Protein AF-A0A1Q3DZY6-F1 (afdb_monomer)

Foldseek 3Di:
DDDDDDDDDDDDDDDPDDDPDPPPDDDDDDDLPPPDQPCVSQQDQALVSQQDDPVVSVVQVVCLVVVHHFAEDEDEDAQLCPVSNVNNVLCVNPNPVSVVVDDDDDCVPQVDPCCCVPVVCVNCVVDDDDGDYDYDYRYQHDLVRLLVSVVVVCVVVVQAEDPQLSVLLSVVCRRRSSSSSNLSVQLSVPDNHRHNVSSCLSVLADDLVLLVVLLVCLQPHDLVVSLVSVVVCCVVSVHDVLNSLVSNVVVVVVDDADPVLSVQLVVLSVVLNVCVVVVHDRSVSSSSNSVSSHVSNVVRVD

Solvent-accessible surface area (backbone atoms only — not comparable to full-atom values): 18125 Å² total; per-residue (Å²): 142,78,90,82,88,79,86,83,87,79,82,84,84,80,80,83,78,81,80,82,73,83,75,86,75,84,75,74,99,76,73,80,63,84,82,50,59,58,58,65,70,67,45,45,68,47,68,85,58,46,78,74,58,66,71,57,51,56,52,51,48,56,24,56,78,65,75,55,73,60,48,76,44,77,46,63,61,74,48,40,46,66,73,44,51,55,52,12,50,41,35,72,75,55,39,93,62,22,74,84,77,55,86,89,81,51,74,87,79,58,65,49,71,59,45,54,65,48,56,50,40,69,69,45,71,84,64,93,68,97,61,65,74,48,80,43,81,38,61,68,45,56,68,71,59,54,48,54,55,50,50,54,51,32,66,73,70,65,55,52,67,40,75,62,17,53,52,47,47,55,63,74,24,72,34,18,50,46,55,37,38,51,53,52,51,51,35,59,74,75,38,86,61,34,36,47,66,51,51,31,61,73,69,60,43,76,50,71,69,56,41,52,52,48,53,50,30,39,66,72,50,56,70,71,60,31,52,50,53,52,53,48,53,29,64,78,69,68,45,53,69,68,53,50,50,55,47,46,52,61,50,53,72,75,49,96,61,59,68,73,28,44,53,53,43,54,55,51,48,52,52,45,52,51,41,48,76,74,69,46,60,63,72,60,46,51,53,52,50,46,49,46,40,46,52,28,52,54,57,63,74,105

Organism: Lentinula edodes (NCBI:txid5353)

Sequence (302 aa):
MSNDEVMDIDSIPSSSKGKGKASSNEFPPHELNENLPWVEKYRPVTLDDVVSHKDITSTIEKFIEKNRLPHLLFYGPPGTGKTSTILAVARRIYGEEYRKQILELNASDDRGIDVVREQIKQFAETLHQECPILYYLFSPLPSSEVEKRINLVIETEKVKVTDDGKKALMKLSKGDMRRALNVLQACHAAYDITSETEIYNCTGSPHPSDIETIVKSMLSDEFTTAHQLISTMKTERGLALQDLLVGVYEYIETIEIKPHARIYLLDHLATTEYRLSTGGSEKIQMSALLGAFKNAVELTSR

pLDDT: mean 80.58, std 18.23, range [25.47, 94.38]

Mean predicted aligned error: 11.47 Å

Structure (mmCIF, N/CA/C/O backbone):
data_AF-A0A1Q3DZY6-F1
#
_entry.id   AF-A0A1Q3DZY6-F1
#
loop_
_atom_site.group_PDB
_atom_site.id
_atom_site.type_symbol
_atom_site.label_atom_id
_atom_site.label_alt_id
_atom_site.label_comp_id
_atom_site.label_asym_id
_atom_site.label_entity_id
_atom_site.label_seq_id
_atom_site.pdbx_PDB_ins_code
_atom_site.Cartn_x
_atom_site.Cartn_y
_atom_site.Cartn_z
_atom_site.occupancy
_atom_site.B_iso_or_equiv
_atom_site.auth_seq_id
_atom_site.auth_comp_id
_atom_site.auth_asym_id
_atom_site.auth_atom_id
_atom_site.pdbx_PDB_model_num
ATOM 1 N N . MET A 1 1 ? 72.586 -22.521 38.598 1.00 40.75 1 MET A N 1
ATOM 2 C CA . MET A 1 1 ? 71.693 -22.733 37.441 1.00 40.75 1 MET A CA 1
ATOM 3 C C . MET A 1 1 ? 70.401 -22.062 37.830 1.00 40.75 1 MET A C 1
ATOM 5 O O . MET A 1 1 ? 69.639 -22.630 38.598 1.00 40.75 1 MET A O 1
ATOM 9 N N . SER A 1 2 ? 70.308 -20.785 37.483 1.00 31.77 2 SER A N 1
ATOM 10 C CA . SER A 1 2 ? 69.371 -19.831 38.066 1.00 31.77 2 SER A CA 1
ATOM 11 C C . SER A 1 2 ? 68.426 -19.348 36.975 1.00 31.77 2 SER A C 1
ATOM 13 O O . SER A 1 2 ? 68.869 -19.126 35.851 1.00 31.77 2 SER A O 1
ATOM 15 N N . ASN A 1 3 ? 67.155 -19.265 37.353 1.00 30.47 3 ASN A N 1
ATOM 16 C CA . ASN A 1 3 ? 65.996 -18.825 36.588 1.00 30.47 3 ASN A CA 1
ATOM 17 C C . ASN A 1 3 ? 66.212 -17.514 35.828 1.00 30.47 3 ASN A C 1
ATOM 19 O O . ASN A 1 3 ? 66.718 -16.567 36.419 1.00 30.47 3 ASN A O 1
ATOM 23 N N . ASP A 1 4 ? 65.674 -17.463 34.610 1.00 30.94 4 ASP A N 1
ATOM 24 C CA . ASP A 1 4 ? 65.032 -16.280 34.032 1.00 30.94 4 ASP A CA 1
ATOM 25 C C . ASP A 1 4 ? 63.866 -16.772 33.152 1.00 30.94 4 ASP A C 1
ATOM 27 O O . ASP A 1 4 ? 64.061 -17.286 32.051 1.00 30.94 4 ASP A O 1
ATOM 31 N N . GLU A 1 5 ? 62.644 -16.684 33.687 1.00 33.09 5 GLU A N 1
ATOM 32 C CA . GLU A 1 5 ? 61.395 -16.802 32.930 1.00 33.09 5 GLU A CA 1
ATOM 33 C C . GLU A 1 5 ? 61.085 -15.431 32.314 1.00 33.09 5 GLU A C 1
ATOM 35 O O . GLU A 1 5 ? 60.801 -14.469 33.030 1.00 33.09 5 GLU A O 1
ATOM 40 N N . VAL A 1 6 ? 61.127 -15.336 30.985 1.00 34.91 6 VAL A N 1
ATOM 41 C CA . VAL A 1 6 ? 60.573 -14.204 30.232 1.00 34.91 6 VAL A CA 1
ATOM 42 C C . VAL A 1 6 ? 59.192 -14.624 29.732 1.00 34.91 6 VAL A C 1
ATOM 44 O O . VAL A 1 6 ? 59.056 -15.619 29.025 1.00 34.91 6 VAL A O 1
ATOM 47 N N . MET A 1 7 ? 58.162 -13.887 30.152 1.00 32.69 7 MET A N 1
ATOM 48 C CA . MET A 1 7 ? 56.785 -14.035 29.682 1.00 32.69 7 MET A CA 1
ATOM 49 C C . MET A 1 7 ? 56.640 -13.424 28.282 1.00 32.69 7 MET A C 1
ATOM 51 O O . MET A 1 7 ? 56.647 -12.200 28.153 1.00 32.69 7 MET A O 1
ATOM 55 N N . ASP A 1 8 ? 56.447 -14.261 27.263 1.00 33.66 8 ASP A N 1
ATOM 56 C CA . ASP A 1 8 ? 55.969 -13.831 25.946 1.00 33.66 8 ASP A CA 1
ATOM 57 C C . ASP A 1 8 ? 54.435 -13.716 25.963 1.00 33.66 8 ASP A C 1
ATOM 59 O O . ASP A 1 8 ? 53.702 -14.696 26.116 1.00 33.66 8 ASP A O 1
ATOM 63 N N . ILE A 1 9 ? 53.950 -12.481 25.825 1.00 39.06 9 ILE A N 1
ATOM 64 C CA . ILE A 1 9 ? 52.564 -12.162 25.476 1.00 39.06 9 ILE A CA 1
ATOM 65 C C . ILE A 1 9 ? 52.494 -12.187 23.955 1.00 39.06 9 ILE A C 1
ATOM 67 O O . ILE A 1 9 ? 53.003 -11.267 23.323 1.00 39.06 9 ILE A O 1
ATOM 71 N N . ASP A 1 10 ? 51.826 -13.187 23.379 1.00 30.80 10 ASP A N 1
ATOM 72 C CA . ASP A 1 10 ? 51.514 -13.171 21.953 1.00 30.80 10 ASP A CA 1
ATOM 73 C C . ASP A 1 10 ? 50.086 -13.632 21.625 1.00 30.80 10 ASP A C 1
ATOM 75 O O . ASP A 1 10 ? 49.688 -14.782 21.797 1.00 30.80 10 ASP A O 1
ATOM 79 N N . SER A 1 11 ? 49.373 -12.685 21.010 1.00 29.72 11 SER A N 1
ATOM 80 C CA . SER A 1 11 ? 48.371 -12.826 19.945 1.00 29.72 11 SER A CA 1
ATOM 81 C C . SER A 1 11 ? 46.986 -13.441 20.239 1.00 29.72 11 SER A C 1
ATOM 83 O O . SER A 1 11 ? 46.763 -14.644 20.328 1.00 29.72 11 SER A O 1
ATOM 85 N N . ILE A 1 12 ? 46.000 -12.538 20.250 1.00 33.28 12 ILE A N 1
ATOM 86 C CA . ILE A 1 12 ? 44.552 -12.776 20.165 1.00 33.28 12 ILE A CA 1
ATOM 87 C C . ILE A 1 12 ? 44.217 -13.455 18.817 1.00 33.28 12 ILE A C 1
ATOM 89 O O . ILE A 1 12 ? 44.642 -12.946 17.774 1.00 33.28 12 ILE A O 1
ATOM 93 N N . PRO A 1 13 ? 43.414 -14.537 18.771 1.00 29.08 13 PRO A N 1
ATOM 94 C CA . PRO A 1 13 ? 43.021 -15.151 17.509 1.00 29.08 13 PRO A CA 1
ATOM 95 C C . PRO A 1 13 ? 41.990 -14.271 16.789 1.00 29.08 13 PRO A C 1
ATOM 97 O O . PRO A 1 13 ? 40.876 -14.046 17.267 1.00 29.08 13 PRO A O 1
ATOM 100 N N . SER A 1 14 ? 42.370 -13.760 15.616 1.00 28.08 14 SER A N 1
ATOM 101 C CA . SER A 1 14 ? 41.470 -13.030 14.724 1.00 28.08 14 SER A CA 1
ATOM 102 C C . SER A 1 14 ? 40.410 -13.973 14.144 1.00 28.08 14 SER A C 1
ATOM 104 O O . SER A 1 14 ? 40.709 -14.988 13.517 1.00 28.08 14 SER A O 1
ATOM 106 N N . SER A 1 15 ? 39.142 -13.638 14.378 1.00 27.81 15 SER A N 1
ATOM 107 C CA . SER A 1 15 ? 37.994 -14.329 13.798 1.00 27.81 15 SER A CA 1
ATOM 108 C C . SER A 1 15 ? 37.891 -14.001 12.307 1.00 27.81 15 SER A C 1
ATOM 110 O O . SER A 1 15 ? 37.588 -12.879 11.897 1.00 27.81 15 SER A O 1
ATOM 112 N N . SER A 1 16 ? 38.146 -15.002 11.472 1.00 28.25 16 SER A N 1
ATOM 113 C CA . SER A 1 16 ? 37.939 -14.959 10.029 1.00 28.25 16 SER A CA 1
ATOM 114 C C . SER A 1 16 ? 36.438 -14.921 9.712 1.00 28.25 16 SER A C 1
ATOM 116 O O . SER A 1 16 ? 35.776 -15.942 9.540 1.00 28.25 16 SER A O 1
ATOM 118 N N . LYS A 1 17 ? 35.875 -13.710 9.615 1.00 27.64 17 LYS A N 1
ATOM 119 C CA . LYS A 1 17 ? 34.564 -13.486 8.988 1.00 27.64 17 LYS A CA 1
ATOM 120 C C . LYS A 1 17 ? 34.633 -13.914 7.520 1.00 27.64 17 LYS A C 1
ATOM 122 O O . LYS A 1 17 ? 35.370 -13.329 6.725 1.00 27.64 17 LYS A O 1
ATOM 127 N N . GLY A 1 18 ? 33.858 -14.942 7.180 1.00 28.36 18 GLY A N 1
ATOM 128 C CA . GLY A 1 18 ? 33.724 -15.477 5.831 1.00 28.36 18 GLY A CA 1
ATOM 129 C C . GLY A 1 18 ? 33.288 -14.407 4.831 1.00 28.36 18 GLY A C 1
ATOM 130 O O . GLY A 1 18 ? 32.177 -13.887 4.897 1.00 28.36 18 GLY A O 1
ATOM 131 N N . LYS A 1 19 ? 34.170 -14.097 3.879 1.00 25.47 19 LYS A N 1
ATOM 132 C CA . LYS A 1 19 ? 33.821 -13.401 2.640 1.00 25.47 19 LYS A CA 1
ATOM 133 C C . LYS A 1 19 ? 33.170 -14.418 1.703 1.00 25.47 19 LYS A C 1
ATOM 135 O O . LYS A 1 19 ? 33.864 -15.139 0.991 1.00 25.47 19 LYS A O 1
ATOM 140 N N . GLY A 1 20 ? 31.842 -14.479 1.716 1.00 27.30 20 GLY A N 1
ATOM 141 C CA . GLY A 1 20 ? 31.069 -15.122 0.657 1.00 27.30 20 GLY A CA 1
ATOM 142 C C . GLY A 1 20 ? 31.240 -14.324 -0.631 1.00 27.30 20 GLY A C 1
ATOM 143 O O . GLY A 1 20 ? 30.588 -13.304 -0.831 1.00 27.30 20 GLY A O 1
ATOM 144 N N . LYS A 1 21 ? 32.174 -14.754 -1.477 1.00 25.48 21 LYS A N 1
ATOM 145 C CA . LYS A 1 21 ? 32.314 -14.284 -2.855 1.00 25.48 21 LYS A CA 1
ATOM 146 C C . LYS A 1 21 ? 31.056 -14.753 -3.593 1.00 25.48 21 LYS A C 1
ATOM 148 O O . LYS A 1 21 ? 30.832 -15.959 -3.672 1.00 25.48 21 LYS A O 1
ATOM 153 N N . ALA A 1 22 ? 30.221 -13.833 -4.071 1.00 30.36 22 ALA A N 1
ATOM 154 C CA . ALA A 1 22 ? 29.095 -14.181 -4.930 1.00 30.36 22 ALA A CA 1
ATOM 155 C C . ALA A 1 22 ? 29.659 -14.834 -6.199 1.00 30.36 22 ALA A C 1
ATOM 157 O O . ALA A 1 22 ? 30.275 -14.170 -7.031 1.00 30.36 22 ALA A O 1
ATOM 158 N N . SER A 1 23 ? 29.538 -16.159 -6.284 1.00 27.11 23 SER A N 1
ATOM 159 C CA . SER A 1 23 ? 29.824 -16.904 -7.502 1.00 27.11 23 SER A CA 1
ATOM 160 C C . SER A 1 23 ? 28.831 -16.446 -8.560 1.00 27.11 23 SER A C 1
ATOM 162 O O . SER A 1 23 ? 27.621 -16.460 -8.328 1.00 27.11 23 SER A O 1
ATOM 164 N N . SER A 1 24 ? 29.353 -16.012 -9.701 1.00 32.28 24 SER A N 1
ATOM 165 C CA . SER A 1 24 ? 28.606 -15.763 -10.924 1.00 32.28 24 SER A CA 1
ATOM 166 C C . SER A 1 24 ? 27.969 -17.072 -11.386 1.00 32.28 24 SER A C 1
ATOM 168 O O . SER A 1 24 ? 28.578 -17.831 -12.135 1.00 32.28 24 SER A O 1
ATOM 170 N N . ASN A 1 25 ? 26.761 -17.364 -10.911 1.00 28.61 25 ASN A N 1
ATOM 171 C CA . ASN A 1 25 ? 25.952 -18.408 -11.516 1.00 28.61 25 ASN A CA 1
ATOM 172 C C . ASN A 1 25 ? 25.289 -17.815 -12.760 1.00 28.61 25 ASN A C 1
ATOM 174 O O . ASN A 1 25 ? 24.345 -17.030 -12.680 1.00 28.61 25 ASN A O 1
ATOM 178 N N . GLU A 1 26 ? 25.855 -18.170 -13.909 1.00 32.22 26 GLU A N 1
ATOM 179 C CA . GLU A 1 26 ? 25.210 -18.104 -15.212 1.00 32.22 26 GLU A CA 1
ATOM 180 C C . GLU A 1 26 ? 23.897 -18.895 -15.133 1.00 32.22 26 GLU A C 1
ATOM 182 O O . GLU A 1 26 ? 23.904 -20.109 -14.936 1.00 32.22 26 GLU A O 1
ATOM 187 N N . PHE A 1 27 ? 22.761 -18.206 -15.235 1.00 32.25 27 PHE A N 1
ATOM 188 C CA . PHE A 1 27 ? 21.465 -18.862 -15.389 1.00 32.25 27 PHE A CA 1
ATOM 189 C C . PHE A 1 27 ? 21.172 -19.010 -16.890 1.00 32.25 27 PHE A C 1
ATOM 191 O O . PHE A 1 27 ? 21.187 -17.997 -17.598 1.00 32.25 27 PHE A O 1
ATOM 198 N N . PRO A 1 28 ? 20.919 -20.230 -17.400 1.00 32.06 28 PRO A N 1
ATOM 199 C CA . PRO A 1 28 ? 20.535 -20.436 -18.793 1.00 32.06 28 PRO A CA 1
ATOM 200 C C . PRO A 1 28 ? 19.153 -19.813 -19.094 1.00 32.06 28 PRO A C 1
ATOM 202 O O . PRO A 1 28 ? 18.324 -19.706 -18.188 1.00 32.06 28 PRO A O 1
ATOM 205 N N . PRO A 1 29 ? 18.851 -19.416 -20.349 1.00 40.16 29 PRO A N 1
ATOM 206 C CA . PRO A 1 29 ? 17.742 -18.496 -20.640 1.00 40.16 29 PRO A CA 1
ATOM 207 C C . PRO A 1 29 ? 16.321 -19.087 -20.602 1.00 40.16 29 PRO A C 1
ATOM 209 O O . PRO A 1 29 ? 15.394 -18.399 -21.014 1.00 40.16 29 PRO A O 1
ATOM 212 N N . HIS A 1 30 ? 16.100 -20.332 -20.160 1.00 39.94 30 HIS A N 1
ATOM 213 C CA . HIS A 1 30 ? 14.802 -20.992 -20.382 1.00 39.94 30 HIS A CA 1
ATOM 214 C C . HIS A 1 30 ? 14.272 -21.925 -19.284 1.00 39.94 30 HIS A C 1
ATOM 216 O O . HIS A 1 30 ? 13.304 -22.644 -19.525 1.00 39.94 30 HIS A O 1
ATOM 222 N N . GLU A 1 31 ? 14.793 -21.868 -18.060 1.00 39.41 31 GLU A N 1
ATOM 223 C CA . GLU A 1 31 ? 14.034 -22.400 -16.923 1.00 39.41 31 GLU A CA 1
ATOM 224 C C . GLU A 1 31 ? 13.040 -21.329 -16.463 1.00 39.41 31 GLU A C 1
ATOM 226 O O . GLU A 1 31 ? 13.419 -20.287 -15.923 1.00 39.41 31 GLU A O 1
ATOM 231 N N . LEU A 1 32 ? 11.748 -21.563 -16.713 1.00 49.03 32 LEU A N 1
ATOM 232 C CA . LEU A 1 32 ? 10.677 -20.861 -16.013 1.00 49.03 32 LEU A CA 1
ATOM 233 C C . LEU A 1 32 ? 10.913 -21.099 -14.522 1.00 49.03 32 LEU A C 1
ATOM 235 O O . LEU A 1 32 ? 10.607 -22.165 -14.004 1.00 49.03 32 LEU A O 1
ATOM 239 N N . ASN A 1 33 ? 11.525 -20.126 -13.851 1.00 54.12 33 ASN A N 1
ATOM 240 C CA . ASN A 1 33 ? 11.748 -20.169 -12.417 1.00 54.12 33 ASN A CA 1
ATOM 241 C C . ASN A 1 33 ? 10.382 -20.183 -11.715 1.00 54.12 33 ASN A C 1
ATOM 243 O O . ASN A 1 33 ? 9.825 -19.131 -11.394 1.00 54.12 33 ASN A O 1
ATOM 247 N N . GLU A 1 34 ? 9.842 -21.374 -11.467 1.00 57.81 34 GLU A N 1
ATOM 248 C CA . GLU A 1 34 ? 8.585 -21.569 -10.737 1.00 57.81 34 GLU A CA 1
ATOM 249 C C . GLU A 1 34 ? 8.649 -20.971 -9.322 1.00 57.81 34 GLU A C 1
ATOM 251 O O . GLU A 1 34 ? 7.622 -20.592 -8.767 1.00 57.81 34 GLU A O 1
ATOM 256 N N . ASN A 1 35 ? 9.860 -20.769 -8.791 1.00 74.81 35 ASN A N 1
ATOM 257 C CA . ASN A 1 35 ? 10.112 -20.231 -7.455 1.00 74.81 35 ASN A CA 1
ATOM 258 C C . ASN A 1 35 ? 10.320 -18.706 -7.388 1.00 74.81 35 ASN A C 1
ATOM 260 O O . ASN A 1 35 ? 10.605 -18.186 -6.308 1.00 74.81 35 ASN A O 1
ATOM 264 N N . LEU A 1 36 ? 10.216 -17.963 -8.497 1.00 86.12 36 LEU A N 1
ATOM 265 C CA . LEU A 1 36 ? 10.307 -16.500 -8.420 1.00 86.12 36 LEU A CA 1
ATOM 266 C C . LEU A 1 36 ? 9.047 -15.904 -7.769 1.00 86.12 36 LEU A C 1
ATOM 268 O O . LEU A 1 36 ? 7.932 -16.303 -8.117 1.00 86.12 36 LEU A O 1
ATOM 272 N N . PRO A 1 37 ? 9.191 -14.886 -6.894 1.00 91.12 37 PRO A N 1
ATOM 273 C CA . PRO A 1 37 ? 8.059 -14.090 -6.438 1.00 91.12 37 PRO A CA 1
ATOM 274 C C . PRO A 1 37 ? 7.254 -13.565 -7.626 1.00 91.12 37 PRO A C 1
ATOM 276 O O . PRO A 1 37 ? 7.827 -13.145 -8.637 1.00 91.12 37 PRO A O 1
ATOM 279 N N . TRP A 1 38 ? 5.928 -13.539 -7.506 1.00 91.44 38 TRP A N 1
ATOM 280 C CA . TRP A 1 38 ? 5.038 -13.158 -8.607 1.00 91.44 38 TRP A CA 1
ATOM 281 C C . TRP A 1 38 ? 5.297 -11.738 -9.111 1.00 91.44 38 TRP A C 1
ATOM 283 O O . TRP A 1 38 ? 5.137 -11.464 -10.297 1.00 91.44 38 TRP A O 1
ATOM 293 N N . VAL A 1 39 ? 5.785 -10.855 -8.238 1.00 90.50 39 VAL A N 1
ATOM 294 C CA . VAL A 1 39 ? 6.243 -9.507 -8.601 1.00 90.50 39 VAL A CA 1
ATOM 295 C C . VAL A 1 39 ? 7.331 -9.528 -9.679 1.00 90.50 39 VAL A C 1
ATOM 297 O O . VAL A 1 39 ? 7.306 -8.684 -10.572 1.00 90.50 39 VAL A O 1
ATOM 300 N N . GLU A 1 40 ? 8.268 -10.478 -9.617 1.00 88.00 40 GLU A N 1
ATOM 301 C CA . GLU A 1 40 ? 9.330 -10.628 -10.617 1.00 88.00 40 GLU A CA 1
ATOM 302 C C . GLU A 1 40 ? 8.889 -11.498 -11.790 1.00 88.00 40 GLU A C 1
ATOM 304 O O . GLU A 1 40 ? 9.135 -11.139 -12.941 1.00 88.00 40 GLU A O 1
ATOM 309 N N . LYS A 1 41 ? 8.185 -12.603 -11.512 1.00 89.50 41 LYS A N 1
ATOM 310 C CA . LYS A 1 41 ? 7.677 -13.534 -12.533 1.00 89.50 41 LYS A CA 1
ATOM 311 C C . LYS A 1 41 ? 6.776 -12.826 -13.548 1.00 89.50 41 LYS A C 1
ATOM 313 O O . LYS A 1 41 ? 6.896 -13.054 -14.746 1.00 89.50 41 LYS A O 1
ATOM 318 N N . TYR A 1 42 ? 5.916 -11.927 -13.070 1.00 89.62 42 TYR A N 1
ATOM 319 C CA . TYR A 1 42 ? 4.996 -11.138 -13.887 1.00 89.62 42 TYR A CA 1
ATOM 320 C C . TYR A 1 42 ? 5.472 -9.695 -14.097 1.00 89.62 42 TYR A C 1
ATOM 322 O O . TYR A 1 42 ? 4.661 -8.823 -14.427 1.00 89.62 42 TYR A O 1
ATOM 330 N N . ARG A 1 43 ? 6.767 -9.402 -13.932 1.00 90.25 43 ARG A N 1
ATOM 331 C CA . ARG A 1 43 ? 7.314 -8.084 -14.275 1.00 90.25 43 ARG A CA 1
ATOM 332 C C . ARG A 1 43 ? 7.235 -7.878 -15.800 1.00 90.25 43 ARG A C 1
ATOM 334 O O . ARG A 1 43 ? 7.683 -8.758 -16.533 1.00 90.25 43 ARG A O 1
ATOM 341 N N . PRO A 1 44 ? 6.705 -6.741 -16.297 1.00 88.19 44 PRO A N 1
ATOM 342 C CA . PRO A 1 44 ? 6.680 -6.434 -17.730 1.00 88.19 44 PRO A CA 1
ATOM 343 C C . PRO A 1 44 ? 8.054 -6.604 -18.387 1.00 88.19 44 PRO A C 1
ATOM 345 O O . PRO A 1 44 ? 9.065 -6.144 -17.839 1.00 88.19 44 PRO A O 1
ATOM 348 N N . VAL A 1 45 ? 8.095 -7.288 -19.536 1.00 85.62 45 VAL A N 1
ATOM 349 C CA . VAL A 1 45 ? 9.353 -7.563 -20.240 1.00 85.62 45 VAL A CA 1
ATOM 350 C C . VAL A 1 45 ? 9.615 -6.530 -21.319 1.00 85.62 45 VAL A C 1
ATOM 352 O O . VAL A 1 45 ? 10.736 -6.022 -21.410 1.00 85.62 45 VAL A O 1
ATOM 355 N N . THR A 1 46 ? 8.575 -6.205 -22.080 1.00 86.44 46 THR A N 1
ATOM 356 C CA . THR A 1 46 ? 8.596 -5.224 -23.163 1.00 86.44 46 THR A CA 1
ATOM 357 C C . THR A 1 46 ? 7.909 -3.920 -22.753 1.00 86.44 46 THR A C 1
ATOM 359 O O . THR A 1 46 ? 7.226 -3.856 -21.730 1.00 86.44 46 THR A O 1
ATOM 362 N N . LEU A 1 47 ? 8.109 -2.858 -23.541 1.00 82.38 47 LEU A N 1
ATOM 363 C CA . LEU A 1 47 ? 7.420 -1.579 -23.333 1.00 82.38 47 LEU A CA 1
ATOM 364 C C . LEU A 1 47 ? 5.911 -1.691 -23.581 1.00 82.38 47 LEU A C 1
ATOM 366 O O . LEU A 1 47 ? 5.144 -1.019 -22.895 1.00 82.38 47 LEU A O 1
ATOM 370 N N . ASP A 1 48 ? 5.497 -2.591 -24.473 1.00 83.00 48 ASP A N 1
ATOM 371 C CA . ASP A 1 48 ? 4.089 -2.882 -24.757 1.00 83.00 48 ASP A CA 1
ATOM 372 C C . ASP A 1 48 ? 3.385 -3.568 -23.574 1.00 83.00 48 ASP A C 1
ATOM 374 O O . ASP A 1 48 ? 2.191 -3.363 -23.350 1.00 83.00 48 ASP A O 1
ATOM 378 N N . ASP A 1 49 ? 4.133 -4.337 -22.774 1.00 81.56 49 ASP A N 1
ATOM 379 C CA . ASP A 1 49 ? 3.625 -5.002 -21.567 1.00 81.56 49 ASP A CA 1
ATOM 380 C C . ASP A 1 49 ? 3.457 -4.046 -20.377 1.00 81.56 49 ASP A C 1
ATOM 382 O O . ASP A 1 49 ? 2.863 -4.418 -19.357 1.00 81.56 49 ASP A O 1
ATOM 386 N N . VAL A 1 50 ? 4.030 -2.837 -20.445 1.00 81.50 50 VAL A N 1
ATOM 387 C CA . VAL A 1 50 ? 3.907 -1.851 -19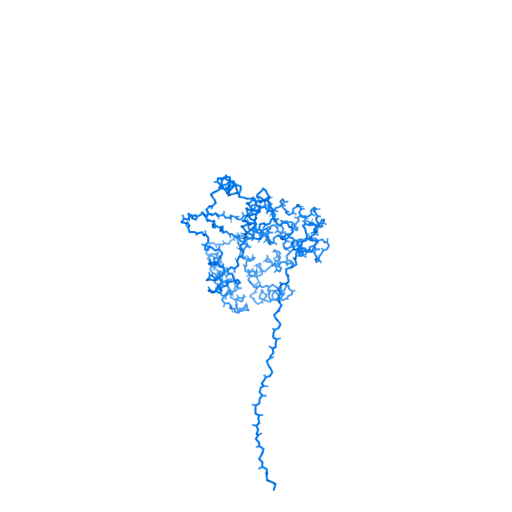.369 1.00 81.50 50 VAL A CA 1
ATOM 388 C C . VAL A 1 50 ? 2.494 -1.294 -19.398 1.00 81.50 50 VAL A C 1
ATOM 390 O O . VAL A 1 50 ? 2.114 -0.461 -20.218 1.00 81.50 50 VAL A O 1
ATOM 393 N N . VAL A 1 51 ? 1.702 -1.786 -18.456 1.00 69.19 51 VAL A N 1
ATOM 394 C CA . VAL A 1 51 ? 0.326 -1.363 -18.281 1.00 69.19 51 VAL A CA 1
ATOM 395 C C . VAL A 1 51 ? 0.311 0.067 -17.727 1.00 69.19 51 VAL A C 1
ATOM 397 O O . VAL A 1 51 ? 0.854 0.322 -16.655 1.00 69.19 51 VAL A O 1
ATOM 400 N N . SER A 1 52 ? -0.361 0.975 -18.443 1.00 67.31 52 SER A N 1
ATOM 401 C CA . SER A 1 52 ? -0.444 2.426 -18.188 1.00 67.31 52 SER A CA 1
ATOM 402 C C . SER A 1 52 ? 0.755 3.254 -18.679 1.00 67.31 52 SER A C 1
ATOM 404 O O . SER A 1 52 ? 1.850 2.756 -18.906 1.00 67.31 52 SER A O 1
ATOM 406 N N . HIS A 1 53 ? 0.517 4.559 -18.848 1.00 76.50 53 HIS A N 1
ATOM 407 C CA . HIS A 1 53 ? 1.483 5.564 -19.315 1.00 76.50 53 HIS A CA 1
ATOM 408 C C . HIS A 1 53 ? 1.934 5.449 -20.783 1.00 76.50 53 HIS A C 1
ATOM 410 O O . HIS A 1 53 ? 3.102 5.682 -21.096 1.00 76.50 53 HIS A O 1
ATOM 416 N N . LYS A 1 54 ? 0.990 5.194 -21.701 1.00 81.81 54 LYS A N 1
ATOM 417 C CA . LYS A 1 54 ? 1.252 5.147 -23.157 1.00 81.81 54 LYS A CA 1
ATOM 418 C C . LYS A 1 54 ? 1.932 6.409 -23.704 1.00 81.81 54 LYS A C 1
ATOM 420 O O . LYS A 1 54 ? 2.731 6.340 -24.635 1.00 81.81 54 LYS A O 1
ATOM 425 N N . ASP A 1 55 ? 1.656 7.567 -23.111 1.00 84.62 55 ASP A N 1
ATOM 426 C CA . ASP A 1 55 ? 2.302 8.826 -23.496 1.00 84.62 55 ASP A CA 1
ATOM 427 C C . ASP A 1 55 ? 3.800 8.825 -23.151 1.00 84.62 55 ASP A C 1
ATOM 429 O O . ASP A 1 55 ? 4.627 9.306 -23.928 1.00 84.62 55 ASP A O 1
ATOM 433 N N . ILE A 1 56 ? 4.164 8.236 -22.007 1.00 85.81 56 ILE A N 1
ATOM 434 C CA . ILE A 1 56 ? 5.552 8.108 -21.551 1.00 85.81 56 ILE A CA 1
ATOM 435 C C . ILE A 1 56 ? 6.286 7.097 -22.432 1.00 85.81 56 ILE A C 1
ATOM 437 O O . ILE A 1 56 ? 7.354 7.414 -22.955 1.00 85.81 56 ILE A O 1
ATOM 441 N N . THR A 1 57 ? 5.705 5.910 -22.643 1.00 86.44 57 THR A N 1
ATOM 442 C CA . THR A 1 57 ? 6.335 4.859 -23.457 1.00 86.44 57 THR A CA 1
ATOM 443 C C . THR A 1 57 ? 6.517 5.307 -24.905 1.00 86.44 57 THR A C 1
ATOM 445 O O . THR A 1 57 ? 7.633 5.241 -25.408 1.00 86.44 57 THR A O 1
ATOM 448 N N . SER A 1 58 ? 5.495 5.902 -25.531 1.00 87.88 58 SER A N 1
ATOM 449 C CA . SER A 1 58 ? 5.589 6.399 -26.914 1.00 87.88 58 SER A CA 1
ATOM 450 C C . SER A 1 58 ? 6.593 7.544 -27.088 1.00 87.88 58 SER A C 1
ATOM 452 O O . SER A 1 58 ? 7.223 7.681 -28.139 1.00 87.88 58 SER A O 1
ATOM 454 N N . THR A 1 59 ? 6.769 8.391 -26.070 1.00 88.19 59 THR A N 1
ATOM 455 C CA . THR A 1 59 ? 7.776 9.458 -26.106 1.00 88.19 59 THR A CA 1
ATOM 456 C C . THR A 1 59 ? 9.184 8.880 -25.986 1.00 88.19 59 THR A C 1
ATOM 458 O O . THR A 1 59 ? 10.074 9.266 -26.745 1.00 88.19 59 THR A O 1
ATOM 461 N N . ILE A 1 60 ? 9.385 7.922 -25.077 1.00 88.19 60 ILE A N 1
ATOM 462 C CA . ILE A 1 60 ? 10.660 7.215 -24.919 1.00 88.19 60 ILE A CA 1
ATOM 463 C C . ILE A 1 60 ? 11.007 6.428 -26.189 1.00 88.19 60 ILE A C 1
ATOM 465 O O . ILE A 1 60 ? 12.143 6.507 -26.649 1.00 88.19 60 ILE A O 1
ATOM 469 N N . GLU A 1 61 ? 10.044 5.748 -26.810 1.00 87.75 61 GLU A N 1
ATOM 470 C CA . GLU A 1 61 ? 10.234 5.031 -28.078 1.00 87.75 61 GLU A CA 1
ATOM 471 C C . GLU A 1 61 ? 10.756 5.951 -29.180 1.00 87.75 61 GLU A C 1
ATOM 473 O O . GLU A 1 61 ? 11.770 5.645 -29.805 1.00 87.75 61 GLU A O 1
ATOM 478 N N . LYS A 1 62 ? 10.165 7.139 -29.341 1.00 89.38 62 LYS A N 1
ATOM 479 C CA . LYS A 1 62 ? 10.653 8.144 -30.300 1.00 89.38 62 LYS A CA 1
ATOM 480 C C . LYS A 1 62 ? 12.088 8.594 -30.014 1.00 89.38 62 LYS A C 1
ATOM 482 O O . LYS A 1 62 ? 12.810 8.949 -30.947 1.00 89.38 62 LYS A O 1
ATOM 487 N N . PHE A 1 63 ? 12.510 8.637 -28.749 1.00 88.62 63 PHE A N 1
ATOM 488 C CA . PHE A 1 63 ? 13.894 8.967 -28.387 1.00 88.62 63 PHE A CA 1
ATOM 489 C C . PHE A 1 63 ? 14.863 7.819 -28.681 1.00 88.62 63 PHE A C 1
ATOM 491 O O . PHE A 1 63 ? 15.977 8.077 -29.145 1.00 88.62 63 PHE A O 1
ATOM 498 N N . ILE A 1 64 ? 14.426 6.574 -28.470 1.00 87.69 64 ILE A N 1
ATOM 499 C CA . ILE A 1 64 ? 15.185 5.367 -2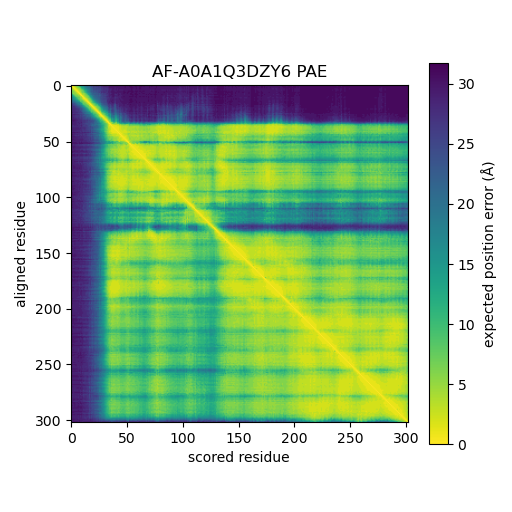8.817 1.00 87.69 64 ILE A CA 1
ATOM 500 C C . ILE A 1 64 ? 15.370 5.283 -30.337 1.00 87.69 64 ILE A C 1
ATOM 502 O O . ILE A 1 64 ? 16.495 5.140 -30.799 1.00 87.69 64 ILE A O 1
ATOM 506 N N . GLU A 1 65 ? 14.307 5.471 -31.126 1.00 88.94 65 GLU A N 1
ATOM 507 C CA . GLU A 1 65 ? 14.370 5.467 -32.599 1.00 88.94 65 GLU A CA 1
ATOM 508 C C . GLU A 1 65 ? 15.323 6.532 -33.154 1.00 88.94 65 GLU A C 1
ATOM 510 O O . GLU A 1 65 ? 16.000 6.324 -34.160 1.00 88.94 65 GLU A O 1
ATOM 515 N N . LYS A 1 66 ? 15.406 7.683 -32.480 1.00 88.81 66 LYS A N 1
ATOM 516 C CA . LYS A 1 66 ? 16.314 8.778 -32.840 1.00 88.81 66 LYS A CA 1
ATOM 517 C C . LYS A 1 66 ? 17.736 8.596 -32.300 1.00 88.81 66 LYS A C 1
ATOM 519 O O . LYS A 1 66 ? 18.551 9.492 -32.518 1.00 88.81 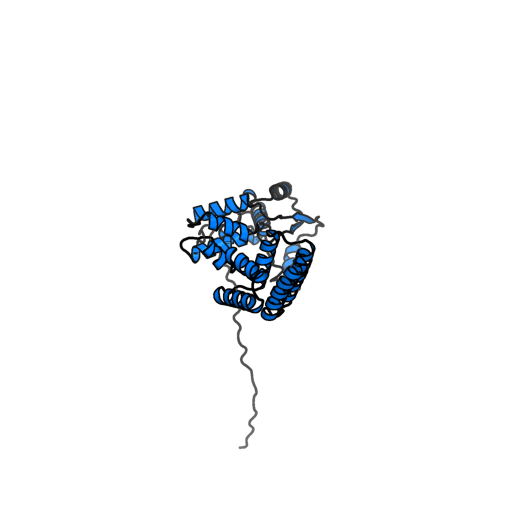66 LYS A O 1
ATOM 524 N N . ASN A 1 67 ? 18.033 7.499 -31.594 1.00 83.50 67 ASN A N 1
ATOM 525 C CA . ASN A 1 67 ? 19.304 7.250 -30.901 1.00 83.50 67 ASN A CA 1
ATOM 526 C C . ASN A 1 67 ? 19.757 8.436 -30.030 1.00 83.50 67 ASN A C 1
ATOM 528 O O . ASN A 1 67 ? 20.935 8.788 -29.976 1.00 83.50 67 ASN A O 1
ATOM 532 N N . ARG A 1 68 ? 18.803 9.101 -29.370 1.00 84.38 68 ARG A N 1
ATOM 533 C CA . ARG A 1 68 ? 19.043 10.276 -28.522 1.00 84.38 68 ARG A CA 1
ATOM 534 C C . ARG A 1 68 ? 18.221 10.157 -27.251 1.00 84.38 68 ARG A C 1
ATOM 536 O O . ARG A 1 68 ? 17.237 10.874 -27.084 1.00 84.38 68 ARG A O 1
ATOM 543 N N . LEU A 1 69 ? 18.613 9.230 -26.379 1.00 83.12 69 LEU A N 1
ATOM 544 C CA . LEU A 1 69 ? 17.995 9.090 -25.066 1.00 83.12 69 LEU A CA 1
ATOM 545 C C . LEU A 1 69 ? 18.649 10.083 -24.085 1.00 83.12 69 LEU A C 1
ATOM 547 O O . LEU A 1 69 ? 19.839 9.948 -23.801 1.00 83.12 69 LEU A O 1
ATOM 551 N N . PRO A 1 70 ? 17.914 11.093 -23.588 1.00 85.88 70 PRO A N 1
ATOM 552 C CA . PRO A 1 70 ? 18.420 11.988 -22.552 1.00 85.88 70 PRO A CA 1
ATOM 553 C C . PRO A 1 70 ? 18.457 11.289 -21.185 1.00 85.88 70 PRO A C 1
ATOM 555 O O . PRO A 1 70 ? 17.971 10.167 -21.029 1.00 85.88 70 PRO A O 1
ATOM 558 N N . HIS A 1 71 ? 18.973 11.974 -20.163 1.00 86.44 71 HIS A N 1
ATOM 559 C CA . HIS A 1 71 ? 18.836 11.497 -18.789 1.00 86.44 71 HIS A CA 1
ATOM 560 C C . HIS A 1 71 ? 17.362 11.510 -18.373 1.00 86.44 71 HIS A C 1
ATOM 562 O O . HIS A 1 71 ? 16.642 12.483 -18.603 1.00 86.44 71 HIS A O 1
ATOM 568 N N . LEU A 1 72 ? 16.907 10.418 -17.763 1.00 88.62 72 LEU A N 1
ATOM 569 C CA . LEU A 1 72 ? 15.510 10.224 -17.392 1.00 88.62 72 LEU A CA 1
ATOM 570 C C . LEU A 1 72 ? 15.360 10.271 -15.875 1.00 88.62 72 LEU A C 1
ATOM 572 O O . LEU A 1 72 ? 16.089 9.585 -15.160 1.00 88.62 72 LEU A O 1
ATOM 576 N N . LEU A 1 73 ? 14.374 11.025 -15.392 1.00 89.31 73 LEU A N 1
ATOM 577 C CA . LEU A 1 73 ? 13.935 10.977 -14.003 1.00 89.31 73 LEU A CA 1
ATOM 578 C C . LEU A 1 73 ? 12.487 10.495 -13.933 1.00 89.31 73 LEU A C 1
ATOM 580 O O . LEU A 1 73 ? 11.555 11.196 -14.334 1.00 89.31 73 LEU A O 1
ATOM 584 N N . PHE A 1 74 ? 12.300 9.293 -13.391 1.00 90.88 74 PHE A N 1
ATOM 585 C CA . PHE A 1 74 ? 10.982 8.716 -13.146 1.00 90.88 74 PHE A CA 1
ATOM 586 C C . PHE A 1 74 ? 10.583 8.941 -11.691 1.00 90.88 74 PHE A C 1
ATOM 588 O O . PHE A 1 74 ? 11.269 8.483 -10.778 1.00 90.88 74 PHE A O 1
ATOM 595 N N . TYR A 1 75 ? 9.450 9.602 -11.463 1.00 90.69 75 TYR A N 1
ATOM 596 C CA . TYR A 1 75 ? 8.944 9.880 -10.119 1.00 90.69 75 TYR A CA 1
ATOM 597 C C . TYR A 1 75 ? 7.464 9.517 -10.000 1.00 90.69 75 TYR A C 1
ATOM 599 O O . TYR A 1 75 ? 6.734 9.510 -10.985 1.00 90.69 75 TYR A O 1
ATOM 607 N N . GLY A 1 76 ? 7.023 9.148 -8.796 1.00 89.38 76 GLY A N 1
ATOM 608 C CA . GLY A 1 76 ? 5.641 8.745 -8.524 1.00 89.38 76 GLY A CA 1
ATOM 609 C C . GLY A 1 76 ? 5.527 7.658 -7.448 1.00 89.38 76 GLY A C 1
ATOM 610 O O . GLY A 1 76 ? 6.559 7.147 -6.998 1.00 89.38 76 GLY A O 1
ATOM 611 N N . PRO A 1 77 ? 4.303 7.255 -7.063 1.00 88.88 77 PRO A N 1
ATOM 612 C CA . PRO A 1 77 ? 4.038 6.296 -5.982 1.00 88.88 77 PRO A CA 1
ATOM 613 C C . PRO A 1 77 ? 4.682 4.916 -6.201 1.00 88.88 77 PRO A C 1
ATOM 615 O O . PRO A 1 77 ? 4.997 4.561 -7.338 1.00 88.88 77 PRO A O 1
ATOM 618 N N . PRO A 1 78 ? 4.935 4.112 -5.154 1.00 89.31 78 PRO A N 1
ATOM 619 C CA . PRO A 1 78 ? 5.484 2.764 -5.313 1.00 89.31 78 PRO A CA 1
ATOM 620 C C . PRO A 1 78 ? 4.562 1.867 -6.159 1.00 89.31 78 PRO A C 1
ATOM 622 O O . PRO A 1 78 ? 3.368 2.112 -6.279 1.00 89.31 78 PRO A O 1
ATOM 625 N N . GLY A 1 79 ? 5.142 0.856 -6.814 1.00 86.25 79 GLY A N 1
ATOM 626 C CA . GLY A 1 79 ? 4.362 -0.139 -7.560 1.00 86.25 79 GLY A CA 1
ATOM 627 C C . GLY A 1 79 ? 3.742 0.313 -8.886 1.00 86.25 79 GLY A C 1
ATOM 628 O O . GLY A 1 79 ? 3.054 -0.483 -9.513 1.00 86.25 79 GLY A O 1
ATOM 629 N N . THR A 1 80 ? 4.015 1.537 -9.352 1.00 88.44 80 THR A N 1
ATOM 630 C CA . THR A 1 80 ? 3.464 2.089 -10.609 1.00 88.44 80 THR A CA 1
ATOM 631 C C . THR A 1 80 ? 4.247 1.735 -11.878 1.00 88.44 80 THR A C 1
ATOM 633 O O . THR A 1 80 ? 3.913 2.203 -12.957 1.00 88.44 80 THR A O 1
ATOM 636 N N . GLY A 1 81 ? 5.307 0.927 -11.778 1.00 88.19 81 GLY A N 1
ATOM 637 C CA . GLY A 1 81 ? 6.042 0.433 -12.950 1.00 88.19 81 GLY A CA 1
ATOM 638 C C . GLY A 1 81 ? 7.328 1.178 -13.321 1.00 88.19 81 GLY A C 1
ATOM 639 O O . GLY A 1 81 ? 7.997 0.735 -14.240 1.00 88.19 81 GLY A O 1
ATOM 640 N N . LYS A 1 82 ? 7.758 2.212 -12.580 1.00 91.00 82 LYS A N 1
ATOM 641 C CA . LYS A 1 82 ? 9.006 2.974 -12.850 1.00 91.00 82 LYS A CA 1
ATOM 642 C C . LYS A 1 82 ? 10.229 2.100 -13.178 1.00 91.00 82 LYS A C 1
ATOM 644 O O . LYS A 1 82 ? 10.822 2.223 -14.248 1.00 91.00 82 LYS A O 1
ATOM 649 N N . THR A 1 83 ? 10.599 1.201 -12.261 1.00 90.31 83 THR A N 1
ATOM 650 C CA . THR A 1 83 ? 11.747 0.294 -12.437 1.00 90.31 83 THR A CA 1
ATOM 651 C C . THR A 1 83 ? 11.499 -0.708 -13.565 1.00 90.31 83 THR A C 1
ATOM 653 O O . THR A 1 83 ? 12.411 -1.045 -14.311 1.00 90.31 83 THR A O 1
ATOM 656 N N . SER A 1 84 ? 10.258 -1.166 -13.735 1.00 90.50 84 SER A N 1
ATOM 657 C CA . SER A 1 84 ? 9.898 -2.077 -14.824 1.00 90.50 84 SER A CA 1
ATOM 658 C C . SER A 1 84 ? 10.049 -1.407 -16.192 1.00 90.50 84 SER A C 1
ATOM 660 O O . SER A 1 84 ? 10.590 -2.022 -17.105 1.00 90.50 84 SER A O 1
ATOM 662 N N . THR A 1 85 ? 9.661 -0.134 -16.323 1.00 90.88 85 THR A N 1
ATOM 663 C CA . THR A 1 85 ? 9.795 0.637 -17.562 1.00 90.88 85 THR A CA 1
ATOM 664 C C . THR A 1 85 ? 11.254 0.821 -17.954 1.00 90.88 85 THR A C 1
ATOM 666 O O . THR A 1 85 ? 11.600 0.520 -19.090 1.00 90.88 85 THR A O 1
ATOM 669 N N . ILE A 1 86 ? 12.139 1.253 -17.043 1.00 89.94 86 ILE A N 1
ATOM 670 C CA . ILE A 1 86 ? 13.554 1.461 -17.408 1.00 89.94 86 ILE A CA 1
ATOM 671 C C . ILE A 1 86 ? 14.258 0.148 -17.777 1.00 89.94 86 ILE A C 1
ATOM 673 O O . ILE A 1 86 ? 15.085 0.128 -18.684 1.00 89.94 86 ILE A O 1
ATOM 677 N N . LEU A 1 87 ? 13.886 -0.969 -17.145 1.00 90.19 87 LEU A N 1
ATOM 678 C CA . LEU A 1 87 ? 14.409 -2.287 -17.514 1.00 90.19 87 LEU A CA 1
ATOM 679 C C . LEU A 1 87 ? 13.903 -2.744 -18.887 1.00 90.19 87 LEU A C 1
ATOM 681 O O . LEU A 1 87 ? 14.677 -3.310 -19.657 1.00 90.19 87 LEU A O 1
ATOM 685 N N . ALA A 1 88 ? 12.638 -2.473 -19.221 1.00 89.50 88 ALA A N 1
ATOM 686 C CA . ALA A 1 88 ? 12.099 -2.730 -20.556 1.00 89.50 88 ALA A CA 1
ATOM 687 C C . ALA A 1 88 ? 12.800 -1.870 -21.626 1.00 89.50 88 ALA A C 1
ATOM 689 O O . ALA A 1 88 ? 13.159 -2.381 -22.687 1.00 89.50 88 ALA A O 1
ATOM 690 N N . VAL A 1 89 ? 13.086 -0.595 -21.324 1.00 89.38 89 VAL A N 1
ATOM 691 C CA . VAL A 1 89 ? 13.905 0.284 -22.181 1.00 89.38 89 VAL A CA 1
ATOM 692 C C . VAL A 1 89 ? 15.309 -0.290 -22.373 1.00 89.38 89 VAL A C 1
ATOM 694 O O . VAL A 1 89 ? 15.773 -0.401 -23.504 1.00 89.38 89 VAL A O 1
ATOM 697 N N . ALA A 1 90 ? 15.982 -0.695 -21.294 1.00 90.00 90 ALA A N 1
ATOM 698 C CA . ALA A 1 90 ? 17.333 -1.248 -21.366 1.00 90.00 90 ALA A CA 1
ATOM 699 C C . ALA A 1 90 ? 17.386 -2.522 -22.222 1.00 90.00 90 ALA A C 1
ATOM 701 O O . ALA A 1 90 ? 18.271 -2.657 -23.064 1.00 90.00 90 ALA A O 1
ATOM 702 N N . ARG A 1 91 ? 16.403 -3.420 -22.075 1.00 89.44 91 ARG A N 1
ATOM 703 C CA . ARG A 1 91 ? 16.252 -4.606 -22.937 1.00 89.44 91 ARG A CA 1
ATOM 704 C C . ARG A 1 91 ? 16.043 -4.234 -24.398 1.00 89.44 91 ARG A C 1
ATOM 706 O O . ARG A 1 91 ? 16.603 -4.875 -25.279 1.00 89.44 91 ARG A O 1
ATOM 713 N N . ARG A 1 92 ? 15.262 -3.186 -24.669 1.00 87.31 92 ARG A N 1
ATOM 714 C CA . ARG A 1 92 ? 15.014 -2.712 -26.035 1.00 87.31 92 ARG A CA 1
ATOM 715 C C . ARG A 1 92 ? 16.272 -2.143 -26.696 1.00 87.31 92 ARG A C 1
ATOM 717 O O . ARG A 1 92 ? 16.450 -2.353 -27.890 1.00 87.31 92 ARG A O 1
ATOM 724 N N . ILE A 1 93 ? 17.116 -1.441 -25.937 1.00 88.31 93 ILE A N 1
ATOM 725 C CA . ILE A 1 93 ? 18.346 -0.805 -26.440 1.00 88.31 93 ILE A CA 1
ATOM 726 C C . ILE A 1 93 ? 19.490 -1.816 -26.577 1.00 88.31 93 ILE A C 1
ATOM 728 O O . ILE A 1 93 ? 20.160 -1.843 -27.604 1.00 88.31 93 ILE A O 1
ATOM 732 N N . TYR A 1 94 ? 19.721 -2.638 -25.550 1.00 87.56 94 TYR A N 1
ATOM 733 C CA . TYR A 1 94 ? 20.908 -3.496 -25.451 1.00 87.56 94 TYR A CA 1
ATOM 734 C C . TYR A 1 94 ? 20.643 -4.979 -25.766 1.00 87.56 94 TYR A C 1
ATOM 736 O O . TYR A 1 94 ? 21.583 -5.770 -25.811 1.00 87.56 94 TYR A O 1
ATOM 744 N N . GLY A 1 95 ? 19.386 -5.376 -25.986 1.00 87.56 95 GLY A N 1
ATOM 745 C CA . GLY A 1 95 ? 19.007 -6.757 -26.293 1.00 87.56 95 GLY A CA 1
ATOM 746 C C . GLY A 1 95 ? 19.044 -7.693 -25.079 1.00 87.56 95 GLY A C 1
ATOM 747 O O . GLY A 1 95 ? 18.845 -7.276 -23.936 1.00 87.56 95 GLY A O 1
ATOM 748 N N . GLU A 1 96 ? 19.284 -8.985 -25.322 1.00 81.38 96 GLU A N 1
ATOM 749 C CA . GLU A 1 96 ? 19.244 -10.020 -24.274 1.00 81.38 96 GLU A CA 1
ATOM 750 C C . GLU A 1 96 ? 20.361 -9.867 -23.232 1.00 81.38 96 GLU A C 1
ATOM 752 O O . GLU A 1 96 ? 20.148 -10.117 -22.046 1.00 81.38 96 GLU A O 1
ATOM 757 N N . GLU A 1 97 ? 21.528 -9.356 -23.634 1.00 85.69 97 GLU A N 1
ATOM 758 C CA . GLU A 1 97 ? 22.667 -9.144 -22.733 1.00 85.69 97 GLU A CA 1
ATOM 759 C C . GLU A 1 97 ? 22.652 -7.781 -22.016 1.00 85.69 97 GLU A C 1
ATOM 761 O O . GLU A 1 97 ? 23.680 -7.344 -21.491 1.00 85.69 97 GLU A O 1
ATOM 766 N N . TYR A 1 98 ? 21.493 -7.112 -21.928 1.00 86.44 98 TYR A N 1
ATOM 767 C CA . TYR A 1 98 ? 21.382 -5.774 -21.328 1.00 86.44 98 TYR A CA 1
ATOM 768 C C . TYR A 1 98 ? 21.980 -5.678 -19.919 1.00 86.44 98 TYR A C 1
ATOM 770 O O . TYR A 1 98 ? 22.538 -4.645 -19.565 1.00 86.44 98 TYR A O 1
ATOM 778 N N . ARG A 1 99 ? 21.924 -6.761 -19.128 1.00 84.31 99 ARG A N 1
ATOM 779 C CA . ARG A 1 99 ? 22.465 -6.812 -17.759 1.00 84.31 99 ARG A CA 1
ATOM 780 C C . ARG A 1 99 ? 23.963 -6.519 -17.679 1.00 84.31 99 ARG A C 1
ATOM 782 O O . ARG A 1 99 ? 24.411 -6.034 -16.652 1.00 84.31 99 ARG A O 1
ATOM 789 N N . LYS A 1 100 ? 24.730 -6.797 -18.739 1.00 84.88 100 LYS A N 1
ATOM 790 C CA . LYS A 1 100 ? 26.170 -6.492 -18.794 1.00 84.88 100 LYS A CA 1
ATOM 791 C C . LYS A 1 100 ? 26.447 -5.016 -19.107 1.00 84.88 100 LYS A C 1
ATOM 793 O O . LYS A 1 100 ? 27.563 -4.558 -18.906 1.00 84.88 100 LYS A O 1
ATOM 798 N N . GLN A 1 101 ? 25.450 -4.300 -19.628 1.00 84.19 101 GLN A N 1
ATOM 799 C CA . GLN A 1 101 ? 25.553 -2.916 -20.105 1.00 84.19 101 GLN A CA 1
ATOM 800 C C . GLN A 1 101 ? 24.897 -1.905 -19.154 1.00 84.19 101 GLN A C 1
ATOM 802 O O . GLN A 1 101 ? 24.959 -0.704 -19.403 1.00 84.19 101 GLN A O 1
ATOM 807 N N . ILE A 1 102 ? 24.259 -2.373 -18.076 1.00 86.50 102 ILE A N 1
ATOM 808 C CA . ILE A 1 102 ? 23.606 -1.518 -17.084 1.00 86.50 102 ILE A CA 1
ATOM 809 C C . ILE A 1 102 ? 24.278 -1.642 -15.721 1.00 86.50 102 ILE A C 1
ATOM 811 O O . ILE A 1 102 ? 24.696 -2.722 -15.311 1.00 86.50 102 ILE A O 1
ATOM 815 N N . LEU A 1 103 ? 24.310 -0.525 -15.002 1.00 85.31 103 LEU A N 1
ATOM 816 C CA . LEU A 1 103 ? 24.645 -0.469 -13.587 1.00 85.31 103 LEU A CA 1
ATOM 817 C C . LEU A 1 103 ? 23.382 -0.052 -12.823 1.00 85.31 103 LEU A C 1
ATOM 819 O O . LEU A 1 103 ? 22.923 1.083 -12.949 1.00 85.31 103 LEU A O 1
ATOM 823 N N . GLU A 1 104 ? 22.796 -0.983 -12.072 1.00 85.88 104 GLU A N 1
ATOM 824 C CA . GLU A 1 104 ? 21.680 -0.713 -11.160 1.00 85.88 104 GLU A CA 1
ATOM 825 C C . GLU A 1 104 ? 22.241 -0.478 -9.756 1.00 85.88 104 GLU A C 1
ATOM 827 O O . GLU A 1 104 ? 22.942 -1.333 -9.224 1.00 85.88 104 GLU A O 1
ATOM 832 N N . LEU A 1 105 ? 21.935 0.680 -9.169 1.00 83.06 105 LEU A N 1
ATOM 833 C CA . LEU A 1 105 ? 22.332 1.040 -7.808 1.00 83.06 105 LEU A CA 1
ATOM 834 C C . LEU A 1 105 ? 21.096 1.437 -7.013 1.00 83.06 105 LEU A C 1
ATOM 836 O O . LEU A 1 105 ? 20.250 2.190 -7.511 1.00 83.06 105 LEU A O 1
ATOM 840 N N . ASN A 1 106 ? 21.006 0.969 -5.769 1.00 81.56 106 ASN A N 1
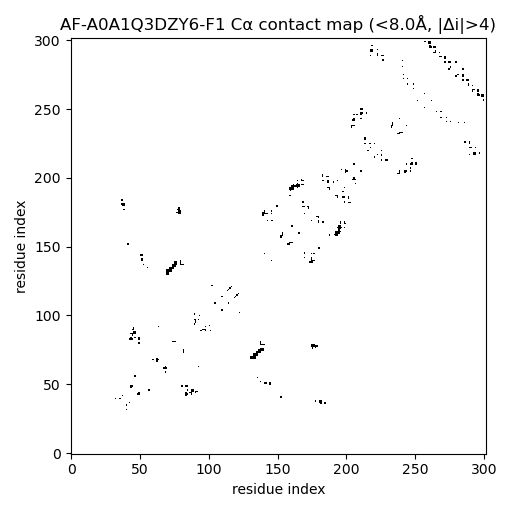ATOM 841 C CA . ASN A 1 106 ? 19.927 1.353 -4.874 1.00 81.56 106 ASN A CA 1
ATOM 842 C C . ASN A 1 106 ? 20.423 2.408 -3.887 1.00 81.56 106 ASN A C 1
ATOM 844 O O . ASN A 1 106 ? 21.268 2.145 -3.038 1.00 81.56 106 ASN A O 1
ATOM 848 N N . ALA A 1 107 ? 19.832 3.601 -3.935 1.00 71.62 107 ALA A N 1
ATOM 849 C CA . ALA A 1 107 ? 20.204 4.700 -3.052 1.00 71.62 107 ALA A CA 1
ATOM 850 C C . ALA A 1 107 ? 20.026 4.392 -1.550 1.00 71.62 107 ALA A C 1
ATOM 852 O O . ALA A 1 107 ? 20.660 5.054 -0.732 1.00 71.62 107 ALA A O 1
ATOM 853 N N . SER A 1 108 ? 19.176 3.432 -1.154 1.00 72.88 108 SER A N 1
ATOM 854 C CA . SER A 1 108 ? 19.034 3.041 0.261 1.00 72.88 108 SER A CA 1
ATOM 855 C C . SER A 1 108 ? 20.159 2.137 0.755 1.00 72.88 108 SER A C 1
ATOM 857 O O . SER A 1 108 ? 20.530 2.210 1.930 1.00 72.88 108 SER A O 1
ATOM 859 N N . ASP A 1 109 ? 20.698 1.311 -0.134 1.00 73.38 109 ASP A N 1
ATOM 860 C CA . ASP A 1 109 ? 21.624 0.235 0.215 1.00 73.38 109 ASP A CA 1
ATOM 861 C C . ASP A 1 109 ? 23.067 0.684 -0.067 1.00 73.38 109 ASP A C 1
ATOM 863 O O . ASP A 1 109 ? 23.953 0.524 0.773 1.00 73.38 109 ASP A O 1
ATOM 867 N N . ASP A 1 110 ? 23.265 1.412 -1.167 1.00 73.44 110 ASP A N 1
ATOM 868 C CA . ASP A 1 110 ? 24.552 1.873 -1.685 1.00 73.44 110 ASP A CA 1
ATOM 869 C C . ASP A 1 110 ? 24.841 3.339 -1.298 1.00 73.44 110 ASP A C 1
ATOM 871 O O . ASP A 1 110 ? 25.169 4.193 -2.121 1.00 73.44 110 ASP A O 1
ATOM 875 N N . ARG A 1 111 ? 24.695 3.660 -0.007 1.00 66.44 111 ARG A N 1
ATOM 876 C CA . ARG A 1 111 ? 24.775 5.042 0.527 1.00 66.44 111 ARG A CA 1
ATOM 877 C C . ARG A 1 111 ? 26.190 5.614 0.666 1.00 66.44 111 ARG A C 1
ATOM 879 O O . ARG A 1 111 ? 26.344 6.783 1.019 1.00 66.44 111 ARG A O 1
ATOM 886 N N . GLY A 1 112 ? 27.224 4.797 0.478 1.00 75.94 112 GLY A N 1
ATOM 887 C CA . GLY A 1 112 ? 28.610 5.204 0.702 1.00 75.94 112 GLY A CA 1
ATOM 888 C C . GLY A 1 112 ? 29.082 6.225 -0.331 1.00 75.94 112 GLY A C 1
ATOM 889 O O . GLY A 1 112 ? 28.861 6.053 -1.526 1.00 75.94 112 GLY A O 1
ATOM 890 N N . ILE A 1 113 ? 29.806 7.260 0.104 1.00 75.69 113 ILE A N 1
ATOM 891 C CA . ILE A 1 113 ? 30.447 8.208 -0.824 1.00 75.69 113 ILE A CA 1
ATOM 892 C C . ILE A 1 113 ? 31.419 7.502 -1.785 1.00 75.69 113 ILE A C 1
ATOM 894 O O . ILE A 1 113 ? 31.632 7.962 -2.907 1.00 75.69 113 ILE A O 1
ATOM 898 N N . ASP A 1 114 ? 31.949 6.357 -1.363 1.00 76.88 114 ASP A N 1
ATOM 899 C CA . ASP A 1 114 ? 32.843 5.514 -2.151 1.00 76.88 114 ASP A CA 1
ATOM 900 C C . ASP A 1 114 ? 32.109 4.843 -3.323 1.00 76.88 114 ASP A C 1
ATOM 902 O O . ASP A 1 114 ? 32.667 4.749 -4.410 1.00 76.88 114 ASP A O 1
ATOM 906 N N . VAL A 1 115 ? 30.818 4.510 -3.181 1.00 78.81 115 VAL A N 1
ATOM 907 C CA . VAL A 1 115 ? 29.977 4.015 -4.293 1.00 78.81 115 VAL A CA 1
ATOM 908 C C . VAL A 1 115 ? 29.914 5.060 -5.407 1.00 78.81 115 VAL A C 1
ATOM 910 O O . VAL A 1 115 ? 30.114 4.757 -6.582 1.00 78.81 115 VAL A O 1
ATOM 913 N N . VAL A 1 116 ? 29.693 6.323 -5.038 1.00 73.56 116 VAL A N 1
ATOM 914 C CA . VAL A 1 116 ? 29.623 7.425 -6.005 1.00 73.56 116 VAL A CA 1
ATOM 915 C C . VAL A 1 116 ? 30.988 7.677 -6.650 1.00 73.56 116 VAL A C 1
ATOM 917 O O . VAL A 1 116 ? 31.083 7.881 -7.859 1.00 73.56 116 VAL A O 1
ATOM 920 N N . ARG A 1 117 ? 32.061 7.672 -5.852 1.00 73.44 117 ARG A N 1
ATOM 921 C CA . ARG A 1 117 ? 33.412 8.017 -6.318 1.00 73.44 117 ARG A CA 1
ATOM 922 C C . ARG A 1 117 ? 34.085 6.919 -7.128 1.00 73.44 117 ARG A C 1
ATOM 924 O O . ARG A 1 117 ? 34.886 7.252 -7.996 1.00 73.44 117 ARG A O 1
ATOM 931 N N . GLU A 1 118 ? 33.783 5.659 -6.844 1.00 79.62 118 GLU A N 1
ATOM 932 C CA . GLU A 1 118 ? 34.406 4.514 -7.501 1.00 79.62 118 GLU A CA 1
ATOM 933 C C . GLU A 1 118 ? 33.475 3.928 -8.561 1.00 79.62 118 GLU A C 1
ATOM 935 O O . GLU A 1 118 ? 33.812 3.966 -9.738 1.00 79.62 118 GLU A O 1
ATOM 940 N N . GLN A 1 119 ? 32.276 3.468 -8.192 1.00 77.31 119 GLN A N 1
ATOM 941 C CA . GLN A 1 119 ? 31.401 2.733 -9.116 1.00 77.31 119 GLN A CA 1
ATOM 942 C C . GLN A 1 119 ? 30.744 3.644 -10.157 1.00 77.31 119 GLN A C 1
ATOM 944 O O . GLN A 1 119 ? 30.822 3.368 -11.353 1.00 77.31 119 GLN A O 1
ATOM 949 N N . ILE A 1 120 ? 30.123 4.749 -9.725 1.00 76.00 120 ILE A N 1
ATOM 950 C CA . ILE A 1 120 ? 29.437 5.664 -10.655 1.00 76.00 120 ILE A CA 1
ATOM 951 C C . ILE A 1 120 ? 30.456 6.366 -11.545 1.00 76.00 120 ILE A C 1
ATOM 953 O O . ILE A 1 120 ? 30.251 6.459 -12.751 1.00 76.00 120 ILE A O 1
ATOM 957 N N . LYS A 1 121 ? 31.565 6.841 -10.970 1.00 74.50 121 LYS A N 1
ATOM 958 C CA . LYS A 1 121 ? 32.590 7.551 -11.734 1.00 74.50 121 LYS A CA 1
ATOM 959 C C . LYS A 1 121 ? 33.257 6.648 -12.775 1.00 74.50 121 LYS A C 1
ATOM 961 O O . LYS A 1 121 ? 33.288 7.036 -13.934 1.00 74.50 121 LYS A O 1
ATOM 966 N N . GLN A 1 122 ? 33.699 5.441 -12.408 1.00 76.31 122 GLN A N 1
ATOM 967 C CA . GLN A 1 122 ? 34.311 4.506 -13.366 1.00 76.31 122 GLN A CA 1
ATOM 968 C C . GLN A 1 122 ? 33.339 4.095 -14.480 1.00 76.31 122 GLN A C 1
ATOM 970 O O . GLN A 1 122 ? 33.755 3.904 -15.618 1.00 76.31 122 GLN A O 1
ATOM 975 N N . PHE A 1 123 ? 32.043 3.986 -14.173 1.00 74.75 123 PHE A N 1
ATOM 976 C CA . PHE A 1 123 ? 31.023 3.649 -15.166 1.00 74.75 123 PHE A CA 1
ATOM 977 C C . PHE A 1 123 ? 30.645 4.839 -16.068 1.00 74.75 123 PHE A C 1
ATOM 979 O O . PHE A 1 123 ? 30.391 4.663 -17.257 1.00 74.75 123 PHE A O 1
ATOM 986 N N . ALA A 1 124 ? 30.611 6.059 -15.522 1.00 70.44 124 ALA A N 1
ATOM 987 C CA . ALA A 1 124 ? 30.199 7.273 -16.229 1.00 70.44 124 ALA A CA 1
ATOM 988 C C . ALA A 1 124 ? 31.354 8.030 -16.908 1.00 70.44 124 ALA A C 1
ATOM 990 O O . ALA A 1 124 ? 31.089 8.946 -17.686 1.00 70.44 124 ALA A O 1
ATOM 991 N N . GLU A 1 125 ? 32.615 7.661 -16.655 1.00 65.06 125 GLU A N 1
ATOM 992 C CA . GLU A 1 125 ? 33.822 8.297 -17.217 1.00 65.06 125 GLU A CA 1
ATOM 993 C C . GLU A 1 125 ? 33.824 8.363 -18.759 1.00 65.06 125 GLU A C 1
ATOM 995 O O . GLU A 1 125 ? 34.505 9.200 -19.345 1.00 65.06 125 GLU A O 1
ATOM 1000 N N . THR A 1 126 ? 33.003 7.558 -19.435 1.00 58.34 126 THR A N 1
ATOM 1001 C CA . THR A 1 126 ? 32.804 7.594 -20.891 1.00 58.34 126 THR A CA 1
ATOM 1002 C C . THR A 1 126 ? 31.826 8.662 -21.405 1.00 58.34 126 THR A C 1
ATOM 1004 O O . THR A 1 126 ? 31.727 8.839 -22.618 1.00 58.34 126 THR A O 1
ATOM 1007 N N . LEU A 1 127 ? 31.092 9.381 -20.545 1.00 55.31 127 LEU A N 1
ATOM 1008 C CA . LEU A 1 127 ? 29.992 10.268 -20.956 1.00 55.31 127 LEU A CA 1
ATOM 1009 C C . LEU A 1 127 ? 30.198 11.716 -20.479 1.00 55.31 127 LEU A C 1
ATOM 1011 O O . LEU A 1 127 ? 29.640 12.156 -19.478 1.00 55.31 127 LEU A O 1
ATOM 1015 N N . HIS A 1 128 ? 30.964 12.494 -21.246 1.00 50.38 128 HIS A N 1
ATOM 1016 C CA . HIS A 1 128 ? 31.037 13.953 -21.109 1.00 50.38 128 HIS A CA 1
ATOM 1017 C C . HIS A 1 128 ? 30.084 14.647 -22.094 1.00 50.38 128 HIS A C 1
ATOM 1019 O O . HIS A 1 128 ? 30.516 15.224 -23.090 1.00 50.38 128 HIS A O 1
ATOM 1025 N N . GLN A 1 129 ? 28.778 14.595 -21.827 1.00 55.69 129 GLN A N 1
ATOM 1026 C CA . GLN A 1 129 ? 27.797 15.433 -22.522 1.00 55.69 129 GLN A CA 1
ATOM 1027 C C . GLN A 1 129 ? 26.789 16.020 -21.535 1.00 55.69 129 GLN A C 1
ATOM 1029 O O . GLN A 1 129 ? 26.203 15.305 -20.727 1.00 55.69 129 GLN A O 1
ATOM 1034 N N . GLU A 1 130 ? 26.573 17.334 -21.624 1.00 57.69 130 GLU A N 1
ATOM 1035 C CA . GLU A 1 130 ? 25.459 18.007 -20.962 1.00 57.69 130 GLU A CA 1
ATOM 1036 C C . GLU A 1 130 ? 24.158 17.600 -21.662 1.00 57.69 130 GLU A C 1
ATOM 1038 O O . GLU A 1 130 ? 23.777 18.148 -22.698 1.00 57.69 130 GLU A O 1
ATOM 1043 N N . CYS A 1 131 ? 23.489 16.588 -21.116 1.00 65.00 131 CYS A N 1
ATOM 1044 C CA . CYS A 1 131 ? 22.192 16.134 -21.595 1.00 65.00 131 CYS A CA 1
ATOM 1045 C C . CYS A 1 131 ? 21.077 16.717 -20.710 1.00 65.00 131 CYS A C 1
ATOM 1047 O O . CYS A 1 131 ? 21.184 16.657 -19.482 1.00 65.00 131 CYS A O 1
ATOM 1049 N N . PRO A 1 132 ? 19.984 17.249 -21.290 1.00 75.25 132 PRO A N 1
ATOM 1050 C CA . PRO A 1 132 ? 18.833 17.682 -20.503 1.00 75.25 132 PRO A CA 1
ATOM 1051 C C . PRO A 1 132 ? 18.230 16.494 -19.740 1.00 75.25 132 PRO A C 1
ATOM 1053 O O . PRO A 1 132 ? 18.239 15.367 -20.236 1.00 75.25 132 PRO A O 1
ATOM 1056 N N . ILE A 1 133 ? 17.688 16.745 -18.546 1.00 79.50 133 ILE A N 1
ATOM 1057 C CA . ILE A 1 133 ? 16.957 15.739 -17.764 1.00 79.50 133 ILE A CA 1
ATOM 1058 C C . ILE A 1 133 ? 15.470 15.839 -18.113 1.00 79.50 133 ILE A C 1
ATOM 1060 O O . ILE A 1 133 ? 14.871 16.907 -17.977 1.00 79.50 133 ILE A O 1
ATOM 1064 N N . LEU A 1 134 ? 14.864 14.733 -18.546 1.00 82.00 134 LEU A N 1
ATOM 1065 C CA . LEU A 1 134 ? 13.420 14.639 -18.766 1.00 82.00 134 LEU A CA 1
ATOM 1066 C C . LEU A 1 134 ? 12.714 14.028 -17.556 1.00 82.00 134 LEU A C 1
ATOM 1068 O O . LEU A 1 134 ? 13.083 12.957 -17.073 1.00 82.00 134 LEU A O 1
ATOM 1072 N N . TYR A 1 135 ? 11.658 14.708 -17.115 1.00 85.19 135 TYR A N 1
ATOM 1073 C CA . TYR A 1 135 ? 10.859 14.350 -15.949 1.00 85.19 135 TYR A CA 1
ATOM 1074 C C . TYR A 1 135 ? 9.586 13.633 -16.387 1.00 85.19 135 TYR A C 1
ATOM 1076 O O . TYR A 1 135 ? 8.797 14.180 -17.156 1.00 85.19 135 TYR A O 1
ATOM 1084 N N . TYR A 1 136 ? 9.363 12.434 -15.856 1.00 86.56 136 TYR A N 1
ATOM 1085 C CA . TYR A 1 136 ? 8.171 11.641 -16.142 1.00 86.56 136 TYR A CA 1
ATOM 1086 C C . TYR A 1 136 ? 7.452 11.247 -14.851 1.00 86.56 136 TYR A C 1
ATOM 1088 O O . TYR A 1 136 ? 8.019 10.566 -13.990 1.00 86.56 136 TYR A O 1
ATOM 1096 N N . LEU A 1 137 ? 6.189 11.672 -14.738 1.00 86.56 137 LEU A N 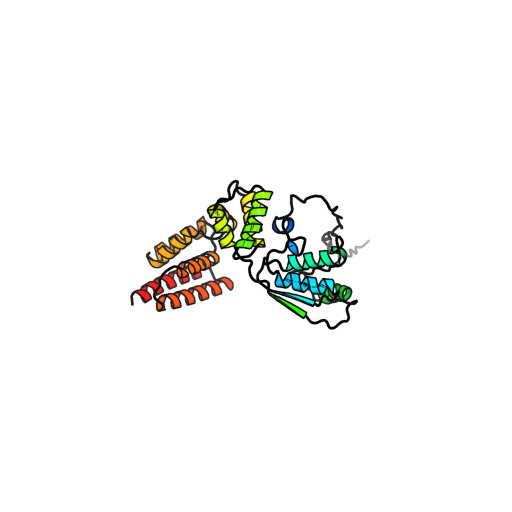1
ATOM 1097 C CA . LEU A 1 137 ? 5.309 11.362 -13.613 1.00 86.56 137 LEU A CA 1
ATOM 1098 C C . LEU A 1 137 ? 4.564 10.047 -13.850 1.00 86.56 137 LEU A C 1
ATOM 1100 O O . LEU A 1 137 ? 3.730 9.941 -14.747 1.00 86.56 137 LEU A O 1
ATOM 1104 N N . PHE A 1 138 ? 4.802 9.078 -12.977 1.00 88.62 138 PHE A N 1
ATOM 1105 C CA . PHE A 1 138 ? 4.058 7.829 -12.916 1.00 88.62 138 PHE A CA 1
ATOM 1106 C C . PHE A 1 138 ? 2.932 7.955 -11.894 1.00 88.62 138 PHE A C 1
ATOM 1108 O O . PHE A 1 138 ? 3.139 7.738 -10.699 1.00 88.62 138 PHE A O 1
ATOM 1115 N N . SER A 1 139 ? 1.743 8.319 -12.364 1.00 85.69 139 SER A N 1
ATOM 1116 C CA . SER A 1 139 ? 0.508 8.304 -11.572 1.00 85.69 139 SER A CA 1
ATOM 1117 C C . SER A 1 139 ? 0.128 6.884 -11.111 1.00 85.69 139 SER A C 1
ATOM 1119 O O . SER A 1 139 ? 0.527 5.911 -11.754 1.00 85.69 139 SER A O 1
ATOM 1121 N N . PRO A 1 140 ? -0.655 6.737 -10.022 1.00 84.12 140 PRO A N 1
ATOM 1122 C CA . PRO A 1 140 ? -1.262 5.459 -9.654 1.00 84.12 140 PRO A CA 1
ATOM 1123 C C . PRO A 1 140 ? -1.973 4.795 -10.834 1.00 84.12 140 PRO A C 1
ATOM 1125 O O . PRO A 1 140 ? -2.595 5.474 -11.657 1.00 84.12 140 PRO A O 1
ATOM 1128 N N . LEU A 1 141 ? -1.893 3.467 -10.902 1.00 84.38 141 LEU A N 1
ATOM 1129 C CA . LEU A 1 141 ? -2.526 2.710 -11.974 1.00 84.38 141 LEU A CA 1
ATOM 1130 C C . LEU A 1 141 ? -4.057 2.761 -11.825 1.00 84.38 141 LEU A C 1
ATOM 1132 O O . LEU A 1 141 ? -4.563 2.584 -10.712 1.00 84.38 141 LEU A O 1
ATOM 1136 N N . PRO A 1 142 ? -4.811 2.968 -12.921 1.00 85.81 142 PRO A N 1
ATOM 1137 C CA . PRO A 1 142 ? -6.265 2.908 -12.872 1.00 85.81 142 PRO A CA 1
ATOM 1138 C C . PRO A 1 142 ? -6.728 1.493 -12.506 1.00 85.81 142 PRO A C 1
ATOM 1140 O O . PRO A 1 142 ? -6.146 0.498 -12.944 1.00 85.81 142 PRO A O 1
ATOM 1143 N N . SER A 1 143 ? -7.802 1.397 -11.719 1.00 84.88 143 SER A N 1
ATOM 1144 C CA . SER A 1 143 ? -8.293 0.125 -11.172 1.00 84.88 143 SER A CA 1
ATOM 1145 C C . SER A 1 143 ? -8.598 -0.919 -12.252 1.00 84.88 143 SER A C 1
ATOM 1147 O O . SER A 1 143 ? -8.325 -2.096 -12.051 1.00 84.88 143 SER A O 1
ATOM 1149 N N . SER A 1 144 ? -9.082 -0.498 -13.423 1.00 87.44 144 SER A N 1
ATOM 1150 C CA . SER A 1 144 ? -9.366 -1.389 -14.556 1.00 87.44 144 SER A CA 1
ATOM 1151 C C . SER A 1 144 ? -8.128 -2.122 -15.077 1.00 87.44 144 SER A C 1
ATOM 1153 O O . SER A 1 144 ? -8.208 -3.272 -15.499 1.00 87.44 144 SER A O 1
ATOM 1155 N N . GLU A 1 145 ? -6.975 -1.466 -15.061 1.00 85.44 145 GLU A N 1
ATOM 1156 C CA . GLU A 1 145 ? -5.729 -2.012 -15.589 1.00 85.44 145 GLU A CA 1
ATOM 1157 C C . GLU A 1 145 ? -5.059 -2.967 -14.597 1.00 85.44 145 GLU A C 1
ATOM 1159 O O . GLU A 1 145 ? -4.593 -4.045 -14.974 1.00 85.44 145 GLU A O 1
ATOM 1164 N N . VAL A 1 146 ? -5.085 -2.614 -13.309 1.00 86.75 146 VAL A N 1
ATOM 1165 C CA . VAL A 1 146 ? -4.653 -3.512 -12.228 1.00 86.75 146 VAL A CA 1
ATOM 1166 C C . VAL A 1 146 ? -5.514 -4.777 -12.225 1.00 86.75 146 VAL A C 1
ATOM 1168 O O . VAL A 1 146 ? -4.986 -5.884 -12.139 1.00 86.75 146 VAL A O 1
ATOM 1171 N N . GLU A 1 147 ? -6.827 -4.631 -12.412 1.00 88.50 147 GLU A N 1
ATOM 1172 C CA . GLU A 1 147 ? -7.760 -5.752 -12.479 1.00 88.50 147 GLU A CA 1
ATOM 1173 C C . GLU A 1 147 ? -7.447 -6.713 -13.635 1.00 88.50 147 GLU A C 1
ATOM 1175 O O . GLU A 1 147 ? -7.391 -7.925 -13.423 1.00 88.50 147 GLU A O 1
ATOM 1180 N N . LYS A 1 148 ? -7.182 -6.195 -14.844 1.00 88.69 148 LYS A N 1
ATOM 1181 C CA . LYS A 1 148 ? -6.776 -7.024 -15.994 1.00 88.69 148 LYS A CA 1
ATOM 1182 C C . LYS A 1 148 ? -5.531 -7.847 -15.684 1.00 88.69 148 LYS A C 1
ATOM 1184 O O . LYS A 1 148 ? -5.485 -9.036 -15.998 1.00 88.69 148 LYS A O 1
ATOM 1189 N N . ARG A 1 149 ? -4.522 -7.227 -15.062 1.00 88.12 149 ARG A N 1
ATOM 1190 C CA . ARG A 1 149 ? -3.270 -7.914 -14.731 1.00 88.12 149 ARG A CA 1
ATOM 1191 C C . ARG A 1 149 ? -3.470 -8.964 -13.642 1.00 88.12 149 ARG A C 1
ATOM 1193 O O . ARG A 1 149 ? -2.890 -10.038 -13.744 1.00 88.12 149 ARG A O 1
ATOM 1200 N N . ILE A 1 150 ? -4.300 -8.683 -12.639 1.00 89.56 150 ILE A N 1
ATOM 1201 C CA . ILE A 1 150 ? -4.660 -9.653 -11.599 1.00 89.56 150 ILE A CA 1
ATOM 1202 C C . ILE A 1 150 ? -5.406 -10.846 -12.208 1.00 89.56 150 ILE A C 1
ATOM 1204 O O . ILE A 1 150 ? -5.050 -11.980 -11.905 1.00 89.56 150 ILE A O 1
ATOM 1208 N N . ASN A 1 151 ? -6.371 -10.619 -13.106 1.00 90.88 151 ASN A N 1
ATOM 1209 C CA . ASN A 1 151 ? -7.109 -11.704 -13.765 1.00 90.88 151 ASN A CA 1
ATOM 1210 C C . ASN A 1 151 ? -6.174 -12.638 -14.546 1.00 90.88 151 ASN A C 1
ATOM 1212 O O . ASN A 1 151 ? -6.283 -13.852 -14.413 1.00 90.88 151 ASN A O 1
ATOM 1216 N N . LEU A 1 152 ? -5.200 -12.084 -15.278 1.00 90.06 152 LEU A N 1
ATOM 1217 C CA . LEU A 1 152 ? -4.194 -12.883 -15.985 1.00 90.06 152 LEU A CA 1
ATOM 1218 C C . LEU A 1 152 ? -3.420 -13.811 -15.033 1.00 90.06 152 LEU A C 1
ATOM 1220 O O . LEU A 1 152 ? -3.196 -14.979 -15.347 1.00 90.06 152 LEU A O 1
ATOM 1224 N N . VAL A 1 153 ? -3.011 -13.300 -13.867 1.00 89.88 153 VAL A N 1
ATOM 1225 C CA . VAL A 1 153 ? -2.282 -14.090 -12.860 1.00 89.88 153 VAL A CA 1
ATOM 1226 C C . VAL A 1 153 ? -3.189 -15.151 -12.238 1.00 89.88 153 VAL A C 1
ATOM 1228 O O . VAL A 1 153 ? -2.764 -16.291 -12.080 1.00 89.88 153 VAL A O 1
ATOM 1231 N N . ILE A 1 154 ? -4.447 -14.811 -11.944 1.00 90.12 154 ILE A N 1
ATOM 1232 C CA . ILE A 1 154 ? -5.444 -15.751 -11.412 1.00 90.12 154 ILE A CA 1
ATOM 1233 C C . ILE A 1 154 ? -5.664 -16.921 -12.377 1.00 90.12 154 ILE A C 1
ATOM 1235 O O . ILE A 1 154 ? -5.678 -18.070 -11.943 1.00 90.12 154 ILE A O 1
ATOM 1239 N N . GLU A 1 155 ? -5.801 -16.643 -13.675 1.00 90.31 155 GLU A N 1
ATOM 1240 C CA . GLU A 1 155 ? -5.989 -17.665 -14.710 1.00 90.31 155 GLU A CA 1
ATOM 1241 C C . GLU A 1 155 ? -4.742 -18.540 -14.888 1.00 90.31 155 GLU A C 1
ATOM 1243 O O . GLU A 1 155 ? -4.853 -19.763 -14.992 1.00 90.31 155 GLU A O 1
ATOM 1248 N N . THR A 1 156 ? -3.555 -17.927 -14.875 1.00 89.62 156 THR A N 1
ATOM 1249 C CA . THR A 1 156 ? -2.281 -18.630 -15.091 1.00 89.62 156 THR A CA 1
ATOM 1250 C C . THR A 1 156 ? -1.924 -19.538 -13.912 1.00 89.62 156 THR A C 1
ATOM 1252 O O . THR A 1 156 ? -1.553 -20.693 -14.114 1.00 89.62 156 THR A O 1
ATOM 1255 N N . GLU A 1 157 ? -2.075 -19.044 -12.681 1.00 89.19 157 GLU A N 1
ATOM 1256 C CA . GLU A 1 157 ? -1.740 -19.774 -11.446 1.00 89.19 157 GLU A CA 1
ATOM 1257 C C . GLU A 1 157 ? -2.929 -20.586 -10.893 1.00 89.19 157 GLU A C 1
ATOM 1259 O O . GLU A 1 157 ? -2.792 -21.299 -9.903 1.00 89.19 157 GLU A O 1
ATOM 1264 N N . LYS A 1 158 ? -4.109 -20.503 -11.530 1.00 88.69 158 LYS A N 1
ATOM 1265 C CA . LYS A 1 158 ? -5.363 -21.166 -11.115 1.00 88.69 158 LYS A CA 1
ATOM 1266 C C . LYS A 1 158 ? -5.768 -20.848 -9.669 1.00 88.69 158 LYS A C 1
ATOM 1268 O O . LYS A 1 158 ? -6.196 -21.726 -8.916 1.00 88.69 158 LYS A O 1
ATOM 1273 N N . VAL A 1 159 ? -5.656 -19.579 -9.283 1.00 86.56 159 VAL A N 1
ATOM 1274 C CA . VAL A 1 159 ? -6.009 -19.116 -7.933 1.00 86.56 159 VAL A CA 1
ATOM 1275 C C . VAL A 1 159 ? -7.530 -19.120 -7.761 1.00 86.56 159 VAL A C 1
ATOM 1277 O O . VAL A 1 159 ? -8.262 -18.574 -8.584 1.00 86.56 159 VAL A O 1
ATOM 1280 N N . LYS A 1 160 ? -8.033 -19.694 -6.665 1.00 89.56 160 LYS A N 1
ATOM 1281 C CA . LYS A 1 160 ? -9.465 -19.659 -6.332 1.00 89.56 160 LYS A CA 1
ATOM 1282 C C . LYS A 1 160 ? -9.785 -18.378 -5.561 1.00 89.56 160 LYS A C 1
ATOM 1284 O O . LYS A 1 160 ? -9.651 -18.341 -4.342 1.00 89.56 160 LYS A O 1
ATOM 1289 N N . VAL A 1 161 ? -10.193 -17.327 -6.269 1.00 89.88 161 VAL A N 1
ATOM 1290 C CA . VAL A 1 161 ? -10.542 -16.023 -5.677 1.00 89.88 161 VAL A CA 1
ATOM 1291 C C . VAL A 1 161 ? -12.044 -15.778 -5.789 1.00 89.88 161 VAL A C 1
ATOM 1293 O O . VAL A 1 161 ? -12.638 -16.029 -6.834 1.00 89.88 161 VAL A O 1
ATOM 1296 N N . THR A 1 162 ? -12.655 -15.284 -4.714 1.00 92.00 162 THR A N 1
ATOM 1297 C CA . THR A 1 162 ? -14.057 -14.828 -4.715 1.00 92.00 162 THR A CA 1
ATOM 1298 C C . THR A 1 162 ? -14.174 -13.386 -5.222 1.00 92.00 162 THR A C 1
ATOM 1300 O O . THR A 1 162 ? -13.230 -12.603 -5.099 1.00 92.00 162 THR A O 1
ATOM 1303 N N . ASP A 1 163 ? -15.337 -12.993 -5.749 1.00 89.19 163 ASP A N 1
ATOM 1304 C CA . ASP A 1 163 ? -15.549 -11.621 -6.244 1.00 89.19 163 ASP A CA 1
ATOM 1305 C C . ASP A 1 163 ? -15.366 -10.559 -5.150 1.00 89.19 163 ASP A C 1
ATOM 1307 O O . ASP A 1 163 ? -14.824 -9.480 -5.406 1.00 89.19 163 ASP A O 1
ATOM 1311 N N . ASP A 1 164 ? -15.762 -10.867 -3.916 1.00 89.75 164 ASP A N 1
ATOM 1312 C CA . ASP A 1 164 ? -15.592 -9.958 -2.781 1.00 89.75 164 ASP A CA 1
ATOM 1313 C C . ASP A 1 164 ? -14.127 -9.871 -2.344 1.00 89.75 164 ASP A C 1
ATOM 1315 O O . ASP A 1 164 ? -13.613 -8.771 -2.128 1.00 89.75 164 ASP A O 1
ATOM 1319 N N . GLY A 1 165 ? -13.400 -10.994 -2.367 1.00 89.12 165 GLY A N 1
ATOM 1320 C CA . GLY A 1 165 ? -11.951 -10.986 -2.183 1.00 89.12 165 GLY A CA 1
ATOM 1321 C C . GLY A 1 165 ? -11.246 -10.123 -3.234 1.00 89.12 165 GLY A C 1
ATOM 1322 O O . GLY A 1 165 ? -10.397 -9.292 -2.914 1.00 89.12 165 GLY A O 1
ATOM 1323 N N . LYS A 1 166 ? -11.653 -10.216 -4.501 1.00 89.81 166 LYS A N 1
ATOM 1324 C CA . LYS A 1 166 ? -11.095 -9.377 -5.567 1.00 89.81 166 LYS A CA 1
ATOM 1325 C C . LYS A 1 166 ? -11.335 -7.884 -5.312 1.00 89.81 166 LYS A C 1
ATOM 1327 O O . LYS A 1 166 ? -10.405 -7.091 -5.459 1.00 89.81 166 LYS A O 1
ATOM 1332 N N . LYS A 1 167 ? -12.532 -7.482 -4.870 1.00 89.81 167 LYS A N 1
ATOM 1333 C CA . LYS A 1 167 ? -12.814 -6.084 -4.482 1.00 89.81 167 LYS A CA 1
ATOM 1334 C C . LYS A 1 167 ? -11.950 -5.632 -3.300 1.00 89.81 167 LYS A C 1
ATOM 1336 O O . LYS A 1 167 ? -11.397 -4.531 -3.346 1.00 89.81 167 LYS A O 1
ATOM 1341 N N . ALA A 1 168 ? -11.793 -6.474 -2.278 1.00 89.38 168 ALA A N 1
ATOM 1342 C CA . ALA A 1 168 ? -10.955 -6.184 -1.116 1.00 89.38 168 ALA A CA 1
ATOM 1343 C C . ALA A 1 168 ? -9.480 -5.996 -1.510 1.00 89.38 168 ALA A C 1
ATOM 1345 O O . ALA A 1 168 ? -8.852 -5.007 -1.123 1.00 89.38 168 ALA A O 1
ATOM 1346 N N . LEU A 1 169 ? -8.952 -6.873 -2.372 1.00 90.56 169 LEU A N 1
ATOM 1347 C CA . LEU A 1 169 ? -7.597 -6.762 -2.918 1.00 90.56 169 LEU A CA 1
ATOM 1348 C C . LEU A 1 169 ? -7.399 -5.436 -3.658 1.00 90.56 169 LEU A C 1
ATOM 1350 O O . LEU A 1 169 ? -6.398 -4.747 -3.448 1.00 90.56 169 LEU A O 1
ATOM 1354 N N . MET A 1 170 ? -8.365 -5.051 -4.493 1.00 89.56 170 MET A N 1
ATOM 1355 C CA . MET A 1 170 ? -8.329 -3.792 -5.240 1.00 89.56 170 MET A CA 1
ATOM 1356 C C . MET A 1 170 ? -8.337 -2.573 -4.311 1.00 89.56 170 MET A C 1
ATOM 1358 O O . MET A 1 170 ? -7.550 -1.644 -4.512 1.00 89.56 170 MET A O 1
ATOM 1362 N N . LYS A 1 171 ? -9.168 -2.594 -3.261 1.00 87.44 171 LYS A N 1
ATOM 1363 C CA . LYS A 1 171 ? -9.245 -1.523 -2.257 1.00 87.44 171 LYS A CA 1
ATOM 1364 C C . LYS A 1 171 ? -7.931 -1.372 -1.484 1.00 87.44 171 LYS A C 1
ATOM 1366 O O . LYS A 1 171 ? -7.430 -0.258 -1.341 1.00 87.44 171 LYS A O 1
ATOM 1371 N N . LEU A 1 172 ? -7.346 -2.480 -1.029 1.00 86.06 172 LEU A N 1
ATOM 1372 C CA . LEU A 1 172 ? -6.101 -2.477 -0.250 1.00 86.06 172 LEU A CA 1
ATOM 1373 C C . LEU A 1 172 ? -4.871 -2.119 -1.084 1.00 86.06 172 LEU A C 1
ATOM 1375 O O . LEU A 1 172 ? -3.915 -1.542 -0.564 1.00 86.06 172 LEU A O 1
ATOM 1379 N N . SER A 1 173 ? -4.889 -2.437 -2.377 1.00 85.69 173 SER A N 1
ATOM 1380 C CA . SER A 1 173 ? -3.758 -2.170 -3.262 1.00 85.69 173 SER A CA 1
ATOM 1381 C C . SER A 1 173 ? -3.597 -0.681 -3.579 1.00 85.69 173 SER A C 1
ATOM 1383 O O . SER A 1 173 ? -2.480 -0.263 -3.859 1.00 85.69 173 SER A O 1
ATOM 1385 N N . LYS A 1 174 ? -4.665 0.138 -3.525 1.00 83.81 174 LYS A N 1
ATOM 1386 C CA . LYS A 1 174 ? -4.642 1.596 -3.810 1.00 83.81 174 LYS A CA 1
ATOM 1387 C C . LYS A 1 174 ? -3.843 1.970 -5.085 1.00 83.81 174 LYS A C 1
ATOM 1389 O O . LYS A 1 174 ? -3.192 3.009 -5.138 1.00 83.81 174 LYS A O 1
ATOM 1394 N N . GLY A 1 175 ? -3.878 1.112 -6.113 1.00 82.00 175 GLY A N 1
ATOM 1395 C CA . GLY A 1 175 ? -3.152 1.298 -7.381 1.00 82.00 175 GLY A CA 1
ATOM 1396 C C . GLY A 1 175 ? -1.686 0.825 -7.400 1.00 82.00 175 GLY A C 1
ATOM 1397 O O . GLY A 1 175 ? -1.012 1.011 -8.413 1.00 82.00 175 GLY A O 1
ATOM 1398 N N . ASP A 1 176 ? -1.187 0.208 -6.324 1.00 89.06 176 ASP A N 1
ATOM 1399 C CA . ASP A 1 176 ? 0.129 -0.439 -6.252 1.00 89.06 176 ASP A CA 1
ATOM 1400 C C . ASP A 1 176 ? 0.036 -1.903 -6.727 1.00 89.06 176 ASP A C 1
ATOM 1402 O O . ASP A 1 176 ? -0.482 -2.780 -6.029 1.00 89.06 176 ASP A O 1
ATOM 1406 N N . MET A 1 177 ? 0.576 -2.181 -7.920 1.00 88.44 177 MET A N 1
ATOM 1407 C CA . MET A 1 177 ? 0.579 -3.531 -8.497 1.00 88.44 177 MET A CA 1
ATOM 1408 C C . MET A 1 177 ? 1.478 -4.503 -7.722 1.00 88.44 177 MET A C 1
ATOM 1410 O O . MET A 1 177 ? 1.178 -5.692 -7.626 1.00 88.44 177 MET A O 1
ATOM 1414 N N . ARG A 1 178 ? 2.588 -4.018 -7.152 1.00 91.25 178 ARG A N 1
ATOM 1415 C CA . ARG A 1 178 ? 3.511 -4.859 -6.380 1.00 91.25 178 ARG A CA 1
ATOM 1416 C C . ARG A 1 178 ? 2.820 -5.364 -5.121 1.00 91.25 178 ARG A C 1
ATOM 1418 O O . ARG A 1 178 ? 2.896 -6.553 -4.821 1.00 91.25 178 ARG A O 1
ATOM 1425 N N . ARG A 1 179 ? 2.134 -4.467 -4.409 1.00 90.75 179 ARG A N 1
ATOM 1426 C CA . ARG A 1 179 ? 1.339 -4.815 -3.231 1.00 90.75 179 ARG A CA 1
ATOM 1427 C C . ARG A 1 179 ? 0.256 -5.827 -3.596 1.00 90.75 179 ARG A C 1
ATOM 1429 O O . ARG A 1 179 ? 0.164 -6.846 -2.923 1.00 90.75 179 ARG A O 1
ATOM 1436 N N . ALA A 1 180 ? -0.486 -5.596 -4.682 1.00 91.44 180 ALA A N 1
ATOM 1437 C CA . ALA A 1 180 ? -1.530 -6.512 -5.142 1.00 91.44 180 ALA A CA 1
ATOM 1438 C C . ALA A 1 180 ? -1.006 -7.941 -5.373 1.00 91.44 180 ALA A C 1
ATOM 1440 O O . ALA A 1 180 ? -1.578 -8.903 -4.864 1.00 91.44 180 ALA A O 1
ATOM 1441 N N . LEU A 1 181 ? 0.110 -8.081 -6.099 1.00 92.25 181 LEU A N 1
ATOM 1442 C CA . LEU A 1 181 ? 0.707 -9.388 -6.395 1.00 92.25 181 LEU A CA 1
ATOM 1443 C C . LEU A 1 181 ? 1.247 -10.082 -5.146 1.00 92.25 181 LEU A C 1
ATOM 1445 O O . LEU A 1 181 ? 1.028 -11.278 -4.988 1.00 92.25 181 LEU A O 1
ATOM 1449 N N . ASN A 1 182 ? 1.912 -9.345 -4.253 1.00 92.25 182 ASN A N 1
ATOM 1450 C CA . ASN A 1 182 ? 2.426 -9.907 -3.003 1.00 92.25 182 ASN A CA 1
ATOM 1451 C C . ASN A 1 182 ? 1.300 -10.443 -2.115 1.00 92.25 182 ASN A C 1
ATOM 1453 O O . ASN A 1 182 ? 1.420 -11.537 -1.569 1.00 92.25 182 ASN A O 1
ATOM 1457 N N . VAL A 1 183 ? 0.202 -9.694 -1.988 1.00 91.44 183 VAL A N 1
ATOM 1458 C CA . VAL A 1 183 ? -0.956 -10.122 -1.194 1.00 91.44 183 VAL A CA 1
ATOM 1459 C C . VAL A 1 183 ? -1.614 -11.344 -1.821 1.00 91.44 183 VAL A C 1
ATOM 1461 O O . VAL A 1 183 ? -1.889 -12.310 -1.115 1.00 91.44 183 VAL A O 1
ATOM 1464 N N . LEU A 1 184 ? -1.814 -11.342 -3.141 1.00 91.44 184 LEU A N 1
ATOM 1465 C CA . LEU A 1 184 ? -2.416 -12.476 -3.839 1.00 91.44 184 LEU A CA 1
ATOM 1466 C C . LEU A 1 184 ? -1.551 -13.742 -3.725 1.00 91.44 184 LEU A C 1
ATOM 1468 O O . LEU A 1 184 ? -2.084 -14.816 -3.454 1.00 91.44 184 LEU A O 1
ATOM 1472 N N . GLN A 1 185 ? -0.229 -13.609 -3.870 1.00 91.00 185 GLN A N 1
ATOM 1473 C CA . GLN A 1 185 ? 0.713 -14.717 -3.711 1.00 91.00 185 GLN A CA 1
ATOM 1474 C C . GLN A 1 185 ? 0.694 -15.267 -2.279 1.00 91.00 185 GLN A C 1
ATOM 1476 O O . GLN A 1 185 ? 0.656 -16.480 -2.089 1.00 91.00 185 GLN A O 1
ATOM 1481 N N . ALA A 1 186 ? 0.688 -14.387 -1.273 1.00 90.81 186 ALA A N 1
ATOM 1482 C CA . ALA A 1 186 ? 0.611 -14.789 0.129 1.00 90.81 186 ALA A CA 1
ATOM 1483 C C . ALA A 1 186 ? -0.703 -15.523 0.440 1.00 90.81 186 ALA A C 1
ATOM 1485 O O . ALA A 1 186 ? -0.675 -16.564 1.092 1.00 90.81 186 ALA A O 1
ATOM 1486 N N . CYS A 1 187 ? -1.834 -15.030 -0.076 1.00 90.00 187 CYS A N 1
ATOM 1487 C CA . CYS A 1 187 ? -3.134 -15.678 0.104 1.00 90.00 187 CYS A CA 1
ATOM 1488 C C . CYS A 1 187 ? -3.168 -17.061 -0.552 1.00 90.00 187 CYS A C 1
ATOM 1490 O O . CYS A 1 187 ? -3.619 -18.010 0.075 1.00 90.00 187 CYS A O 1
ATOM 1492 N N . HIS A 1 188 ? -2.651 -17.188 -1.778 1.00 89.44 188 HIS A N 1
ATOM 1493 C CA . HIS A 1 188 ? -2.602 -18.466 -2.489 1.00 89.44 188 HIS A CA 1
ATOM 1494 C C . HIS A 1 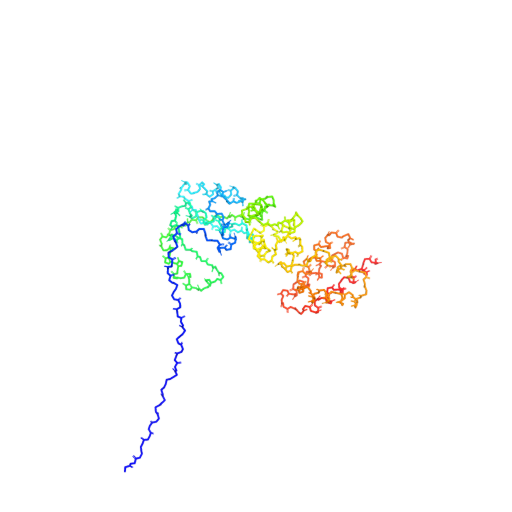188 ? -1.708 -19.504 -1.795 1.00 89.44 188 HIS A C 1
ATOM 1496 O O . HIS A 1 188 ? -2.004 -20.693 -1.829 1.00 89.44 188 HIS A O 1
ATOM 1502 N N . ALA A 1 189 ? -0.620 -19.060 -1.159 1.00 89.00 189 ALA A N 1
ATOM 1503 C CA . ALA A 1 189 ? 0.273 -19.944 -0.416 1.00 89.00 189 ALA A CA 1
ATOM 1504 C C . ALA A 1 189 ? -0.297 -20.367 0.950 1.00 89.00 189 ALA A C 1
ATOM 1506 O O . ALA A 1 189 ? 0.037 -21.444 1.440 1.00 89.00 189 ALA A O 1
ATOM 1507 N N . ALA A 1 190 ? -1.115 -19.519 1.581 1.00 88.94 190 ALA A N 1
ATOM 1508 C CA . ALA A 1 190 ? -1.649 -19.753 2.922 1.00 88.94 190 ALA A CA 1
ATOM 1509 C C . ALA A 1 190 ? -3.034 -20.424 2.931 1.00 88.94 190 ALA A C 1
ATOM 1511 O O . ALA A 1 190 ? -3.345 -21.145 3.879 1.00 88.94 190 ALA A O 1
ATOM 1512 N N . TYR A 1 191 ? -3.859 -20.191 1.907 1.00 88.25 191 TYR A N 1
ATOM 1513 C CA . TYR A 1 191 ? -5.263 -20.599 1.877 1.00 88.25 191 TYR A CA 1
ATOM 1514 C C . TYR A 1 191 ? -5.659 -21.211 0.528 1.00 88.25 191 TYR A C 1
ATOM 1516 O O . TYR A 1 191 ? -5.212 -20.779 -0.533 1.00 88.25 191 TYR A O 1
ATOM 1524 N N . ASP A 1 192 ? -6.578 -22.179 0.564 1.00 83.81 192 ASP A N 1
ATOM 1525 C CA . ASP A 1 192 ? -7.119 -22.819 -0.644 1.00 83.81 192 ASP A CA 1
ATOM 1526 C C . ASP A 1 192 ? -8.109 -21.930 -1.411 1.00 83.81 192 ASP A C 1
ATOM 1528 O O . ASP A 1 192 ? -8.289 -22.096 -2.620 1.00 83.81 192 ASP A O 1
ATOM 1532 N N . ILE A 1 193 ? -8.797 -21.027 -0.705 1.00 88.69 193 ILE A N 1
ATOM 1533 C CA . ILE A 1 193 ? -9.789 -20.093 -1.247 1.00 88.69 193 ILE A CA 1
ATOM 1534 C C . ILE A 1 193 ? -9.484 -18.709 -0.682 1.00 88.69 193 ILE A C 1
ATOM 1536 O O . ILE A 1 193 ? -9.414 -18.532 0.530 1.00 88.69 193 ILE A O 1
ATOM 1540 N N . THR A 1 194 ? -9.348 -17.728 -1.567 1.00 88.75 194 THR A N 1
ATOM 1541 C CA . THR A 1 194 ? -9.090 -16.336 -1.203 1.00 88.75 194 THR A CA 1
ATOM 1542 C C . THR A 1 194 ? -10.412 -15.571 -1.129 1.00 88.75 194 THR A C 1
ATOM 1544 O O . THR A 1 194 ? -10.964 -15.153 -2.160 1.00 88.75 194 THR A O 1
ATOM 1547 N N . SER A 1 195 ? -10.939 -15.390 0.084 1.00 90.06 195 SER A N 1
ATOM 1548 C CA . SER A 1 195 ? -12.063 -14.490 0.352 1.00 90.06 195 SER A CA 1
ATOM 1549 C C . SER A 1 195 ? -11.605 -13.162 0.962 1.00 90.06 195 SER A C 1
ATOM 1551 O O . SER A 1 195 ? -10.407 -12.903 1.104 1.00 90.06 195 SER A O 1
ATOM 1553 N N . GLU A 1 196 ? -12.556 -12.272 1.246 1.00 89.75 196 GLU A N 1
ATOM 1554 C CA . GLU A 1 196 ? -12.279 -10.970 1.858 1.00 89.75 196 GLU A CA 1
ATOM 1555 C C . GLU A 1 196 ? -11.519 -11.123 3.187 1.00 89.75 196 GLU A C 1
ATOM 1557 O O . GLU A 1 196 ? -10.528 -10.426 3.412 1.00 89.75 196 GLU A O 1
ATOM 1562 N N . THR A 1 197 ? -11.909 -12.086 4.027 1.00 86.94 197 THR A N 1
ATOM 1563 C CA . THR A 1 197 ? -11.294 -12.312 5.343 1.00 86.94 197 THR A CA 1
ATOM 1564 C C . THR A 1 197 ? -9.826 -12.702 5.241 1.00 86.94 197 THR A C 1
ATOM 1566 O O . THR A 1 197 ? -8.994 -12.149 5.959 1.00 86.94 197 THR A O 1
ATOM 1569 N N . GLU A 1 198 ? -9.478 -13.605 4.324 1.00 88.31 198 GLU A N 1
ATOM 1570 C CA . GLU A 1 198 ? -8.098 -14.072 4.156 1.00 88.31 198 GLU A CA 1
ATOM 1571 C C . GLU A 1 198 ? -7.188 -12.945 3.672 1.00 88.31 198 GLU A C 1
ATOM 1573 O O . GLU A 1 198 ? -6.054 -12.831 4.135 1.00 88.31 198 GLU A O 1
ATOM 1578 N N . ILE A 1 199 ? -7.697 -12.066 2.805 1.00 90.00 199 ILE A N 1
ATOM 1579 C CA . ILE A 1 199 ? -6.942 -10.917 2.303 1.00 90.00 199 ILE A CA 1
ATOM 1580 C C . ILE A 1 199 ? -6.633 -9.933 3.432 1.00 90.00 199 ILE A C 1
ATOM 1582 O O . ILE A 1 199 ? -5.474 -9.546 3.590 1.00 90.00 199 ILE A O 1
ATOM 1586 N N . TYR A 1 200 ? -7.637 -9.546 4.225 1.00 89.00 200 TYR A N 1
ATOM 1587 C CA . TYR A 1 200 ? -7.441 -8.632 5.356 1.00 89.00 200 TYR A CA 1
ATOM 1588 C C . TYR A 1 200 ? -6.505 -9.227 6.418 1.00 89.00 200 TYR A C 1
ATOM 1590 O O . TYR A 1 200 ? -5.629 -8.527 6.933 1.00 89.00 200 TYR A O 1
ATOM 1598 N N . ASN A 1 201 ? -6.614 -10.534 6.674 1.00 86.62 201 ASN A N 1
ATOM 1599 C CA . ASN A 1 201 ? -5.720 -11.250 7.582 1.00 86.62 201 ASN A CA 1
ATOM 1600 C C . ASN A 1 201 ? -4.277 -11.294 7.053 1.00 86.62 201 ASN A C 1
ATOM 1602 O O . ASN A 1 201 ? -3.340 -11.056 7.811 1.00 86.62 201 ASN A O 1
ATOM 1606 N N . CYS A 1 202 ? -4.077 -11.543 5.754 1.00 85.81 202 CYS A N 1
ATOM 1607 C CA . CYS A 1 202 ? -2.749 -11.543 5.134 1.00 85.81 202 CYS A CA 1
ATOM 1608 C C . CYS A 1 202 ? -2.086 -10.162 5.142 1.00 85.81 202 CYS A C 1
ATOM 1610 O O . CYS A 1 202 ? -0.863 -10.078 5.254 1.00 85.81 202 CYS A O 1
ATOM 1612 N N . THR A 1 203 ? -2.856 -9.078 5.013 1.00 85.69 203 THR A N 1
ATOM 1613 C CA . THR A 1 203 ? -2.303 -7.717 5.073 1.00 85.69 203 THR A CA 1
ATOM 1614 C C . THR A 1 203 ? -2.158 -7.178 6.490 1.00 85.69 203 THR A C 1
ATOM 1616 O O . THR A 1 203 ? -1.606 -6.090 6.648 1.00 85.69 203 THR A O 1
ATOM 1619 N N . GLY A 1 204 ? -2.672 -7.888 7.501 1.00 83.88 204 GLY A N 1
ATOM 1620 C CA . GLY A 1 204 ? -2.761 -7.394 8.877 1.00 83.88 204 GLY A CA 1
ATOM 1621 C C . GLY A 1 204 ? -3.647 -6.152 9.016 1.00 83.88 204 GLY A C 1
ATOM 1622 O O . GLY A 1 204 ? -3.523 -5.408 9.983 1.00 83.88 204 GLY A O 1
ATOM 1623 N N . SER A 1 205 ? -4.511 -5.885 8.031 1.00 85.62 205 SER A N 1
ATOM 1624 C CA . SER A 1 205 ? -5.369 -4.701 8.026 1.00 85.62 205 SER A CA 1
ATOM 1625 C C . SER A 1 205 ? -6.704 -5.019 8.703 1.00 85.62 205 SER A C 1
ATOM 1627 O O . SER A 1 205 ? -7.235 -6.114 8.516 1.00 85.62 205 SER A O 1
ATOM 1629 N N . PRO A 1 206 ? -7.286 -4.081 9.466 1.00 88.12 206 PRO A N 1
ATOM 1630 C CA . PRO A 1 206 ? -8.548 -4.314 10.154 1.00 88.12 206 PRO A CA 1
ATOM 1631 C C . PRO A 1 206 ? -9.697 -4.504 9.160 1.00 88.12 206 PRO A C 1
ATOM 1633 O O . PRO A 1 206 ? -9.784 -3.799 8.150 1.00 88.12 206 PRO A O 1
ATOM 1636 N N . HIS A 1 207 ? -10.603 -5.433 9.470 1.00 89.62 207 HIS A N 1
ATOM 1637 C CA . HIS A 1 207 ? -11.782 -5.668 8.646 1.00 89.62 207 HIS A CA 1
ATOM 1638 C C . HIS A 1 207 ? -12.745 -4.466 8.732 1.00 89.62 207 HIS A C 1
ATOM 1640 O O . HIS A 1 207 ? -12.913 -3.901 9.821 1.00 89.62 207 HIS A O 1
ATOM 1646 N N . PRO A 1 208 ? -13.436 -4.080 7.642 1.00 87.94 208 PRO A N 1
ATOM 1647 C CA . PRO A 1 208 ? -14.374 -2.956 7.660 1.00 87.94 208 PRO A CA 1
ATOM 1648 C C . PRO A 1 208 ? -15.459 -3.059 8.746 1.00 87.94 208 PRO A C 1
ATOM 1650 O O . PRO A 1 208 ? -15.774 -2.061 9.391 1.00 87.94 208 PRO A O 1
ATOM 1653 N N . SER A 1 209 ? -15.972 -4.266 9.014 1.00 89.50 209 SER A N 1
ATOM 1654 C CA . SER A 1 209 ? -16.956 -4.503 10.088 1.00 89.50 209 SER A CA 1
ATOM 1655 C C . SER A 1 209 ? -16.397 -4.244 11.490 1.00 89.50 209 SER A C 1
ATOM 1657 O O . SER A 1 209 ? -17.122 -3.802 12.384 1.00 89.50 209 SER A O 1
ATOM 1659 N N . ASP A 1 210 ? -15.109 -4.524 11.698 1.00 90.00 210 ASP A N 1
ATOM 1660 C CA . ASP A 1 210 ? -14.452 -4.318 12.987 1.00 90.00 210 ASP A CA 1
ATOM 1661 C C . ASP A 1 210 ? -14.257 -2.820 13.232 1.00 90.00 210 ASP A C 1
ATOM 1663 O O . ASP A 1 210 ? -14.538 -2.334 14.326 1.00 90.00 210 ASP A O 1
ATOM 1667 N N . ILE A 1 211 ? -13.860 -2.072 12.195 1.00 91.06 211 ILE A N 1
ATOM 1668 C CA . ILE A 1 211 ? -13.770 -0.607 12.239 1.00 91.06 211 ILE A CA 1
ATOM 1669 C C . ILE A 1 211 ? -15.130 0.019 12.535 1.00 91.06 211 ILE A C 1
ATOM 1671 O O . ILE A 1 211 ? -15.227 0.880 13.407 1.00 91.06 211 ILE A O 1
ATOM 1675 N N . GLU A 1 212 ? -16.185 -0.428 11.855 1.00 91.06 212 GLU A N 1
ATOM 1676 C CA . GLU A 1 212 ? -17.545 0.051 12.101 1.00 91.06 212 GLU A CA 1
ATOM 1677 C C . GLU A 1 212 ? -17.965 -0.184 13.558 1.00 91.06 212 GLU A C 1
ATOM 1679 O O . GLU A 1 212 ? -18.490 0.721 14.210 1.00 91.06 212 GLU A O 1
ATOM 1684 N N . THR A 1 213 ? -17.686 -1.374 14.093 1.00 91.31 213 THR A N 1
ATOM 1685 C CA . THR A 1 213 ? -17.984 -1.722 15.490 1.00 91.31 213 THR A CA 1
ATOM 1686 C C . THR A 1 213 ? -17.199 -0.841 16.464 1.00 91.31 213 THR A C 1
ATOM 1688 O O . THR A 1 213 ? -17.768 -0.314 17.422 1.00 91.31 213 THR A O 1
ATOM 1691 N N . ILE A 1 214 ? -15.909 -0.619 16.193 1.00 91.56 214 ILE A N 1
ATOM 1692 C CA . ILE A 1 214 ? -15.036 0.241 16.997 1.00 91.56 214 ILE A CA 1
ATOM 1693 C C . ILE A 1 214 ? -15.545 1.684 16.997 1.00 91.56 214 ILE A C 1
ATOM 1695 O O . ILE A 1 214 ? -15.710 2.264 18.068 1.00 91.56 214 ILE A O 1
ATOM 1699 N N . VAL A 1 215 ? -15.835 2.264 15.830 1.00 90.88 215 VAL A N 1
ATOM 1700 C CA . VAL A 1 215 ? -16.296 3.657 15.740 1.00 90.88 215 VAL A CA 1
ATOM 1701 C C . VAL A 1 215 ? -17.671 3.824 16.379 1.00 90.88 215 VAL A C 1
ATOM 1703 O O . VAL A 1 215 ? -17.886 4.797 17.101 1.00 90.88 215 VAL A O 1
ATOM 1706 N N . LYS A 1 216 ? -18.591 2.869 16.188 1.00 90.81 216 LYS A N 1
ATOM 1707 C CA . LYS A 1 216 ? -19.892 2.889 16.873 1.00 90.81 216 LYS A CA 1
ATOM 1708 C C . LYS A 1 216 ? -19.709 2.906 18.387 1.00 90.81 216 LYS A C 1
ATOM 1710 O O . LYS A 1 216 ? -20.246 3.800 19.031 1.00 90.81 216 LYS A O 1
ATOM 1715 N N . SER A 1 217 ? -18.873 2.023 18.933 1.00 91.81 217 SER A N 1
ATOM 1716 C CA . SER A 1 217 ? -18.572 1.998 20.370 1.00 91.81 217 SER A CA 1
ATOM 1717 C C . SER A 1 217 ? -17.904 3.296 20.859 1.00 91.81 217 SER A C 1
ATOM 1719 O O . SER A 1 217 ? -18.283 3.862 21.891 1.00 91.81 217 SER A O 1
ATOM 1721 N N . MET A 1 218 ? -16.973 3.859 20.075 1.00 90.00 218 MET A N 1
ATOM 1722 C CA . MET A 1 218 ? -16.353 5.162 20.360 1.00 90.00 218 MET A CA 1
ATOM 1723 C C . MET A 1 218 ? -17.375 6.306 20.414 1.00 90.00 218 MET A C 1
ATOM 1725 O O . MET A 1 218 ? -17.182 7.249 21.182 1.00 90.00 218 MET A O 1
ATOM 1729 N N . LEU A 1 219 ? -18.474 6.230 19.660 1.00 88.50 219 LEU A N 1
ATOM 1730 C CA . LEU A 1 219 ? -19.525 7.248 19.644 1.00 88.50 219 LEU A CA 1
ATOM 1731 C C . LEU A 1 219 ? -20.590 7.015 20.729 1.00 88.50 219 LEU A C 1
ATOM 1733 O O . LEU A 1 219 ? -20.895 7.952 21.462 1.00 88.50 219 LEU A O 1
ATOM 1737 N N . SER A 1 220 ? -21.111 5.794 20.889 1.00 88.62 220 SER A N 1
ATOM 1738 C CA . SER A 1 220 ? -22.264 5.509 21.764 1.00 88.62 220 SER A CA 1
ATOM 1739 C C . SER A 1 220 ? -21.911 5.139 23.201 1.00 88.62 220 SER A C 1
ATOM 1741 O O . SER A 1 220 ? -22.585 5.585 24.125 1.00 88.62 220 SER A O 1
ATOM 1743 N N . ASP A 1 221 ? -20.880 4.318 23.405 1.00 90.31 221 ASP A N 1
ATOM 1744 C CA . ASP A 1 221 ? -20.725 3.580 24.666 1.00 90.31 221 ASP A CA 1
ATOM 1745 C C . ASP A 1 221 ? -20.061 4.418 25.768 1.00 90.31 221 ASP A C 1
ATOM 1747 O O . ASP A 1 221 ? -19.574 5.522 25.538 1.00 90.31 221 ASP A O 1
ATOM 1751 N N . GLU A 1 222 ? -19.990 3.911 26.996 1.00 92.25 222 GLU A N 1
ATOM 1752 C CA . GLU A 1 222 ? -19.171 4.555 28.026 1.00 92.25 222 GLU A CA 1
ATOM 1753 C C . GLU A 1 222 ? -17.670 4.421 27.695 1.00 92.25 222 GLU A C 1
ATOM 1755 O O . GLU A 1 222 ? -17.239 3.430 27.098 1.00 92.25 222 GLU A O 1
ATOM 1760 N N . PHE A 1 223 ? -16.852 5.398 28.108 1.00 91.62 223 PHE A N 1
ATOM 1761 C CA . PHE A 1 223 ? -15.403 5.414 27.864 1.00 91.62 223 PHE A CA 1
ATOM 1762 C C . PHE A 1 223 ? -14.721 4.094 28.265 1.00 91.62 223 PHE A C 1
ATOM 1764 O O . PHE A 1 223 ? -13.956 3.527 27.488 1.00 91.62 223 PHE A O 1
ATOM 1771 N N . THR A 1 224 ? -15.013 3.573 29.458 1.00 93.00 224 THR A N 1
ATOM 1772 C CA . THR A 1 224 ? -14.380 2.347 29.971 1.00 93.00 224 THR A CA 1
ATOM 1773 C C . THR A 1 224 ? -14.718 1.127 29.113 1.00 93.00 224 THR A C 1
ATOM 1775 O O . THR A 1 224 ? -13.827 0.351 28.765 1.00 93.00 224 THR A O 1
ATOM 1778 N N . THR A 1 225 ? -15.987 0.989 28.724 1.00 92.94 225 THR A N 1
ATOM 1779 C CA . THR A 1 225 ? -16.487 -0.117 27.898 1.00 92.94 225 THR A CA 1
ATOM 1780 C C . THR A 1 225 ? -15.869 -0.089 26.504 1.00 92.94 225 THR A C 1
ATOM 1782 O O . THR A 1 225 ? -15.333 -1.100 26.048 1.00 92.94 225 THR A O 1
ATOM 1785 N N . ALA A 1 226 ? -15.847 1.084 25.863 1.00 92.38 226 ALA A N 1
ATOM 1786 C CA . ALA A 1 226 ? -15.237 1.255 24.547 1.00 92.38 226 ALA A CA 1
ATOM 1787 C C . ALA A 1 226 ? -13.726 0.974 24.580 1.00 92.38 226 ALA A C 1
ATOM 1789 O O . ALA A 1 226 ? -13.196 0.281 23.712 1.00 92.38 226 ALA A O 1
ATOM 1790 N N . HIS A 1 227 ? -13.021 1.447 25.614 1.00 92.94 227 HIS A N 1
ATOM 1791 C CA . HIS A 1 227 ? -11.590 1.187 25.773 1.00 92.94 227 HIS A CA 1
ATOM 1792 C C . HIS A 1 227 ? -11.291 -0.312 25.926 1.00 92.94 227 HIS A C 1
ATOM 1794 O O . HIS A 1 227 ? -10.341 -0.817 25.323 1.00 92.94 227 HIS A O 1
ATOM 1800 N N . GLN A 1 228 ? -12.085 -1.037 26.721 1.00 93.00 228 GLN A N 1
ATOM 1801 C CA . GLN A 1 228 ? -11.933 -2.484 26.879 1.00 93.00 228 GLN A CA 1
ATOM 1802 C C . GLN A 1 228 ? -12.200 -3.221 25.566 1.00 93.00 228 GLN A C 1
ATOM 1804 O O . GLN A 1 228 ? -11.371 -4.034 25.168 1.00 93.00 228 GLN A O 1
ATOM 1809 N N . LEU A 1 229 ? -13.281 -2.884 24.855 1.00 91.38 229 LEU A N 1
ATOM 1810 C CA . LEU A 1 229 ? -13.614 -3.489 23.564 1.00 91.38 229 LEU A CA 1
ATOM 1811 C C . LEU A 1 229 ? -12.472 -3.329 22.551 1.00 91.38 229 LEU A C 1
ATOM 1813 O O . LEU A 1 229 ? -12.030 -4.309 21.954 1.00 91.38 229 LEU A O 1
ATOM 1817 N N . ILE A 1 230 ? -11.953 -2.107 22.394 1.00 90.81 230 ILE A N 1
ATOM 1818 C CA . ILE A 1 230 ? -10.857 -1.822 21.459 1.00 90.81 230 ILE A CA 1
ATOM 1819 C C . ILE A 1 230 ? -9.588 -2.570 21.881 1.00 90.81 230 ILE A C 1
ATOM 1821 O O . ILE A 1 230 ? -8.907 -3.154 21.040 1.00 90.81 230 ILE A O 1
ATOM 1825 N N . SER A 1 231 ? -9.270 -2.595 23.179 1.00 91.38 231 SER A N 1
ATOM 1826 C CA . SER A 1 231 ? -8.096 -3.309 23.694 1.00 91.38 231 SER A CA 1
ATOM 1827 C C . SER A 1 231 ? -8.177 -4.819 23.453 1.00 91.38 231 SER A C 1
ATOM 1829 O O . SER A 1 231 ? -7.170 -5.431 23.092 1.00 91.38 231 SER A O 1
ATOM 1831 N N . THR A 1 232 ? -9.354 -5.418 23.637 1.00 91.62 232 THR A N 1
ATOM 1832 C CA . THR A 1 232 ? -9.600 -6.836 23.353 1.00 91.62 232 THR A CA 1
ATOM 1833 C C . THR A 1 232 ? -9.457 -7.115 21.860 1.00 91.62 232 THR A C 1
ATOM 1835 O O . THR A 1 232 ? -8.638 -7.947 21.482 1.00 91.62 232 THR A O 1
ATOM 1838 N N . MET A 1 233 ? -10.126 -6.335 21.003 1.00 87.69 233 MET A N 1
ATOM 1839 C CA . MET A 1 233 ? -10.048 -6.480 19.542 1.00 87.69 233 MET A CA 1
ATOM 1840 C C . MET A 1 233 ? -8.613 -6.342 19.012 1.00 87.69 233 MET A C 1
ATOM 1842 O O . MET A 1 233 ? -8.187 -7.124 18.163 1.00 87.69 233 MET A O 1
ATOM 1846 N N . LYS A 1 234 ? -7.831 -5.389 19.542 1.00 88.94 234 LYS A N 1
ATOM 1847 C CA . LYS A 1 234 ? -6.411 -5.232 19.191 1.00 88.94 234 LYS A CA 1
ATOM 1848 C C . LYS A 1 234 ? -5.575 -6.449 19.577 1.00 88.94 234 LYS A C 1
ATOM 1850 O O . LYS A 1 234 ? -4.703 -6.846 18.812 1.00 88.94 234 LYS A O 1
ATOM 1855 N N . THR A 1 235 ? -5.822 -7.015 20.758 1.00 88.69 235 THR A N 1
ATOM 1856 C CA . THR A 1 235 ? -5.031 -8.133 21.292 1.00 88.69 235 THR A CA 1
ATOM 1857 C C . THR A 1 235 ? -5.367 -9.442 20.583 1.00 88.69 235 THR A C 1
ATOM 1859 O O . THR A 1 235 ? -4.461 -10.185 20.225 1.00 88.69 235 THR A O 1
ATOM 1862 N N . GLU A 1 236 ? -6.651 -9.709 20.341 1.00 87.81 236 GLU A N 1
ATOM 1863 C CA . GLU A 1 236 ? -7.110 -10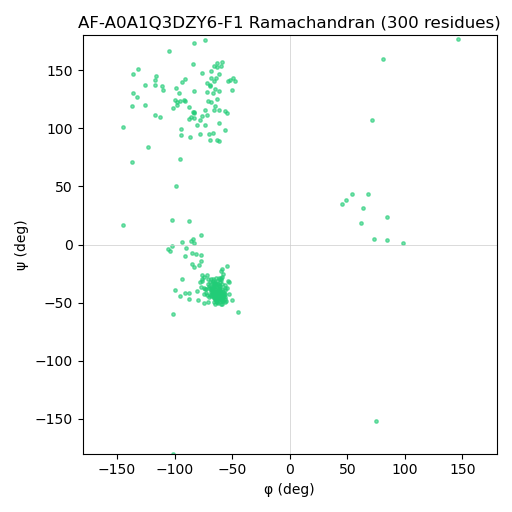.942 19.693 1.00 87.81 236 GLU A CA 1
ATOM 1864 C C . GLU A 1 236 ? -6.743 -10.995 18.209 1.00 87.81 236 GLU A C 1
ATOM 1866 O O . GLU A 1 236 ? -6.384 -12.056 17.705 1.00 87.81 236 GLU A O 1
ATOM 1871 N N . ARG A 1 237 ? -6.806 -9.854 17.509 1.00 83.62 237 ARG A N 1
ATOM 1872 C CA . ARG A 1 237 ? -6.546 -9.785 16.061 1.00 83.62 237 ARG A CA 1
ATOM 1873 C C . ARG A 1 237 ? -5.166 -9.248 15.689 1.00 83.62 237 ARG A C 1
ATOM 1875 O O . ARG A 1 237 ? -4.853 -9.162 14.509 1.00 83.62 237 ARG A O 1
ATOM 1882 N N . GLY A 1 238 ? -4.346 -8.878 16.674 1.00 85.38 238 GLY A N 1
ATOM 1883 C CA . GLY A 1 238 ? -2.993 -8.362 16.446 1.00 85.38 238 GLY A CA 1
ATOM 1884 C C . GLY A 1 238 ? -2.949 -7.035 15.679 1.00 85.38 238 GLY A C 1
ATOM 1885 O O . GLY A 1 238 ? -2.014 -6.802 14.921 1.00 85.38 238 GLY A O 1
ATOM 1886 N N . LEU A 1 239 ? -3.960 -6.177 15.847 1.00 85.88 239 LEU A N 1
ATOM 1887 C CA . LEU A 1 239 ? -4.097 -4.933 15.081 1.00 85.88 239 LEU A CA 1
ATOM 1888 C C . LEU A 1 239 ? -3.258 -3.800 15.683 1.00 85.88 239 LEU A C 1
ATOM 1890 O O . LEU A 1 239 ? -3.354 -3.504 16.882 1.00 85.88 239 LEU A O 1
ATOM 1894 N N . ALA A 1 240 ? -2.503 -3.099 14.836 1.00 88.81 240 ALA A N 1
ATOM 1895 C CA . ALA A 1 240 ? -1.808 -1.882 15.233 1.00 88.81 240 ALA A CA 1
ATOM 1896 C C . ALA A 1 240 ? -2.785 -0.702 15.338 1.00 88.81 240 ALA A C 1
ATOM 1898 O O . ALA A 1 240 ? -3.756 -0.589 14.584 1.00 88.81 240 ALA A O 1
ATOM 1899 N N . LEU A 1 241 ? -2.521 0.228 16.265 1.00 89.69 241 LEU A N 1
ATOM 1900 C CA . LEU A 1 241 ? -3.352 1.434 16.389 1.00 89.69 241 LEU A CA 1
ATOM 1901 C C . LEU A 1 2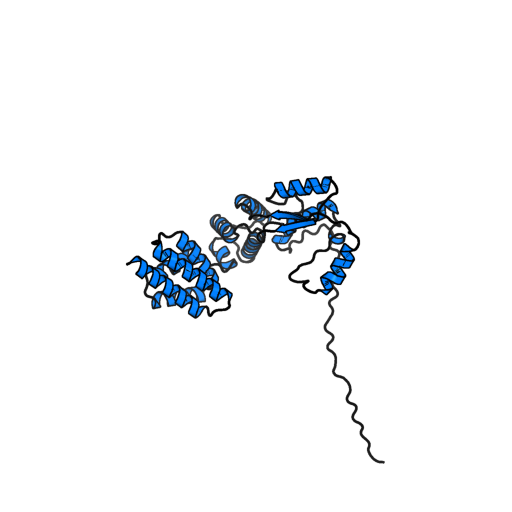41 ? -3.293 2.302 15.124 1.00 89.69 241 LEU A C 1
ATOM 1903 O O . LEU A 1 241 ? -4.273 2.958 14.787 1.00 89.69 241 LEU A O 1
ATOM 1907 N N . GLN A 1 242 ? -2.156 2.292 14.428 1.00 90.38 242 GLN A N 1
ATOM 1908 C CA . GLN A 1 242 ? -1.969 3.041 13.191 1.00 90.38 242 GLN A CA 1
ATOM 1909 C C . GLN A 1 242 ? -2.928 2.569 12.087 1.00 90.38 242 GLN A C 1
ATOM 1911 O O . GLN A 1 242 ? -3.572 3.399 11.452 1.00 90.38 242 GLN A O 1
ATOM 1916 N N . ASP A 1 243 ? -3.098 1.257 11.912 1.00 89.44 243 ASP A N 1
ATOM 1917 C CA . ASP A 1 243 ? -4.029 0.717 10.914 1.00 89.44 243 ASP A CA 1
ATOM 1918 C C . ASP A 1 243 ? -5.490 0.991 11.291 1.00 89.44 243 ASP A C 1
ATOM 1920 O O . ASP A 1 243 ? -6.314 1.311 10.430 1.00 89.44 243 ASP A O 1
ATOM 1924 N N . LEU A 1 244 ? -5.808 0.937 12.591 1.00 91.00 244 LEU A N 1
ATOM 1925 C CA . LEU A 1 244 ? -7.121 1.337 13.095 1.00 91.00 244 LEU A CA 1
ATOM 1926 C C . LEU A 1 244 ? -7.411 2.814 12.810 1.00 91.00 244 LEU A C 1
ATOM 1928 O O . LEU A 1 244 ? -8.518 3.126 12.392 1.00 91.00 244 LEU A O 1
ATOM 1932 N N . LEU A 1 245 ? -6.442 3.716 12.990 1.00 91.81 245 LEU A N 1
ATOM 1933 C CA . LEU A 1 245 ? -6.613 5.145 12.702 1.00 91.81 245 LEU A CA 1
ATOM 1934 C C . LEU A 1 245 ? -6.945 5.405 11.233 1.00 91.81 245 LEU A C 1
ATOM 1936 O O . LEU A 1 245 ? -7.855 6.183 10.953 1.00 91.81 245 LEU A O 1
ATOM 1940 N N . VAL A 1 246 ? -6.256 4.728 10.309 1.00 89.94 246 VAL A N 1
ATOM 1941 C CA . VAL A 1 246 ? -6.540 4.839 8.870 1.00 89.94 246 VAL A CA 1
ATOM 1942 C C . VAL A 1 246 ? -7.959 4.356 8.566 1.00 89.94 246 VAL A C 1
ATOM 1944 O O . VAL A 1 246 ? -8.707 5.051 7.880 1.00 89.94 246 VAL A O 1
ATOM 1947 N N . GLY A 1 247 ? -8.363 3.205 9.116 1.00 89.44 247 GLY A N 1
ATOM 1948 C CA . GLY A 1 247 ? -9.723 2.687 8.943 1.00 89.44 247 GLY A CA 1
ATOM 1949 C C . GLY A 1 247 ? -10.789 3.612 9.536 1.00 89.44 247 GLY A C 1
ATOM 1950 O O . GLY A 1 247 ? -11.808 3.879 8.903 1.00 89.44 247 GLY A O 1
ATOM 1951 N N . VAL A 1 248 ? -10.538 4.148 10.731 1.00 91.25 248 VAL A N 1
ATOM 1952 C CA . VAL A 1 248 ? -11.419 5.103 11.415 1.00 91.25 248 VAL A CA 1
ATOM 1953 C C . VAL A 1 248 ? -11.580 6.382 10.592 1.00 91.25 248 VAL A C 1
ATOM 1955 O O . VAL A 1 248 ? -12.702 6.857 10.438 1.00 91.25 248 VAL A O 1
ATOM 1958 N N . TYR A 1 249 ? -10.496 6.917 10.025 1.00 91.38 249 TYR A N 1
ATOM 1959 C CA . TYR A 1 249 ? -10.544 8.071 9.126 1.00 91.38 249 TYR A CA 1
ATOM 1960 C C . TYR A 1 249 ? -11.414 7.794 7.889 1.00 91.38 249 TYR A C 1
ATOM 1962 O O . TYR A 1 249 ? -12.342 8.558 7.620 1.00 91.38 249 TYR A O 1
ATOM 1970 N N . GLU A 1 250 ? -11.177 6.674 7.192 1.00 88.69 250 GLU A N 1
ATOM 1971 C CA . GLU A 1 250 ? -11.972 6.276 6.019 1.00 88.69 250 GLU A CA 1
ATOM 1972 C C . GLU A 1 250 ? -13.461 6.121 6.376 1.00 88.69 250 GLU A C 1
ATOM 1974 O O . GLU A 1 250 ? -14.335 6.520 5.609 1.00 88.69 250 GLU A O 1
ATOM 1979 N N . TYR A 1 251 ? -13.772 5.589 7.561 1.00 89.69 251 TYR A N 1
ATOM 1980 C CA . TYR A 1 251 ? -15.150 5.413 8.014 1.00 89.69 251 TYR A CA 1
ATOM 1981 C C . TYR A 1 251 ? -15.819 6.739 8.421 1.00 89.69 251 TYR A C 1
ATOM 1983 O O . TYR A 1 251 ? -16.983 6.962 8.086 1.00 89.69 251 TYR A O 1
ATOM 1991 N N . ILE A 1 252 ? -15.101 7.668 9.062 1.00 88.19 252 ILE A N 1
ATOM 1992 C CA . ILE A 1 252 ? -15.625 9.010 9.383 1.00 88.19 252 ILE A CA 1
ATOM 1993 C C . ILE A 1 252 ? -16.000 9.785 8.121 1.00 88.19 252 ILE A C 1
ATOM 1995 O O . ILE A 1 252 ? -16.972 10.536 8.143 1.00 88.19 252 ILE A O 1
ATOM 1999 N N . GLU A 1 253 ? -15.268 9.613 7.017 1.00 86.00 253 GLU A N 1
ATOM 2000 C CA . GLU A 1 253 ? -15.628 10.265 5.754 1.00 86.00 253 GLU A CA 1
ATOM 2001 C C . GLU A 1 253 ? -17.002 9.832 5.232 1.00 86.00 253 GLU A C 1
ATOM 2003 O O . GLU A 1 253 ? -17.672 10.636 4.582 1.00 86.00 253 GLU A O 1
ATOM 2008 N N . THR A 1 254 ? -17.434 8.609 5.557 1.00 87.88 254 THR A N 1
ATOM 2009 C CA . THR A 1 254 ? -18.741 8.066 5.157 1.00 87.88 254 THR A CA 1
ATOM 2010 C C . THR A 1 254 ? -19.894 8.484 6.069 1.00 87.88 254 THR A C 1
ATOM 2012 O O . THR A 1 254 ? -21.048 8.416 5.652 1.00 87.88 254 THR A O 1
ATOM 2015 N N . ILE A 1 255 ? -19.605 8.930 7.297 1.00 85.94 255 ILE A N 1
ATOM 2016 C CA . ILE A 1 255 ? -20.626 9.334 8.269 1.00 85.94 255 ILE A CA 1
ATOM 2017 C C . ILE A 1 2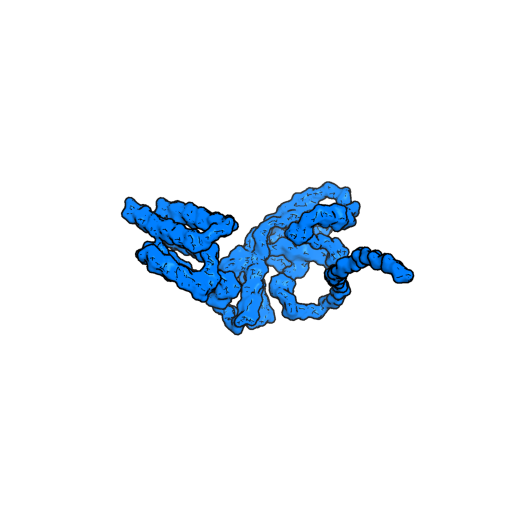55 ? -20.883 10.841 8.186 1.00 85.94 255 ILE A C 1
ATOM 2019 O O . ILE A 1 255 ? -19.970 11.665 8.104 1.00 85.94 255 ILE A O 1
ATOM 2023 N N . GLU A 1 256 ? -22.153 11.223 8.301 1.00 83.12 256 GLU A N 1
ATOM 2024 C CA . GLU A 1 256 ? -22.544 12.616 8.486 1.00 83.12 256 GLU A CA 1
ATOM 2025 C C . GLU A 1 256 ? -22.318 13.061 9.939 1.00 83.12 256 GLU A C 1
ATOM 2027 O O . GLU A 1 256 ? -23.047 12.692 10.859 1.00 83.12 256 GLU A O 1
ATOM 2032 N N . ILE A 1 257 ? -21.287 13.884 10.146 1.00 84.19 257 ILE A N 1
ATOM 2033 C CA . ILE A 1 257 ? -20.965 14.527 11.427 1.00 84.19 257 ILE A CA 1
ATOM 2034 C C . ILE A 1 257 ? -21.080 16.045 11.251 1.00 84.19 257 ILE A C 1
ATOM 2036 O O . ILE A 1 257 ? -20.675 16.584 10.216 1.00 84.19 257 ILE A O 1
ATOM 2040 N N . LYS A 1 258 ? -21.596 16.758 12.266 1.00 87.88 258 LYS A N 1
ATOM 2041 C CA . LYS A 1 258 ? -21.666 18.231 12.252 1.00 87.88 258 LYS A CA 1
ATOM 2042 C C . LYS A 1 258 ? -20.278 18.842 11.962 1.00 87.88 258 LYS A C 1
ATOM 2044 O O . LYS A 1 258 ? -19.291 18.368 12.530 1.00 87.88 258 LYS A O 1
ATOM 2049 N N . PRO A 1 259 ? -20.174 19.932 11.170 1.00 87.75 259 PRO A N 1
ATOM 2050 C CA . PRO A 1 259 ? -18.886 20.485 10.736 1.00 87.75 259 PRO A CA 1
ATOM 2051 C C . PRO A 1 259 ? -17.899 20.781 11.874 1.00 87.75 259 PRO A C 1
ATOM 2053 O O . PRO A 1 259 ? -16.727 20.433 11.772 1.00 87.75 259 PRO A O 1
ATOM 2056 N N . HIS A 1 260 ? -18.370 21.357 12.985 1.00 88.44 260 HIS A N 1
ATOM 2057 C CA . HIS A 1 260 ? -17.521 21.681 14.139 1.00 88.44 260 HIS A CA 1
ATOM 2058 C C . HIS A 1 260 ? -16.910 20.437 14.799 1.00 88.44 260 HIS A C 1
ATOM 2060 O O . HIS A 1 260 ? -15.717 20.421 15.094 1.00 88.44 260 HIS A O 1
ATOM 2066 N N . ALA A 1 261 ? -17.705 19.380 14.979 1.00 88.56 261 ALA A N 1
ATOM 2067 C CA . ALA A 1 261 ? -17.228 18.117 15.533 1.00 88.56 261 ALA A CA 1
ATOM 2068 C C . ALA A 1 261 ? -16.311 17.376 14.548 1.00 88.56 261 ALA A C 1
ATOM 2070 O O . ALA A 1 261 ? -15.312 16.794 14.961 1.00 88.56 261 ALA A O 1
ATOM 2071 N N . ARG A 1 262 ? -16.588 17.460 13.239 1.00 90.25 262 ARG A N 1
ATOM 2072 C CA . ARG A 1 262 ? -15.732 16.877 12.196 1.00 90.25 262 ARG A CA 1
ATOM 2073 C C . ARG A 1 262 ? -14.346 17.522 12.163 1.00 90.25 262 ARG A C 1
ATOM 2075 O O . ARG A 1 262 ? -13.358 16.800 12.125 1.00 90.25 262 ARG A O 1
ATOM 2082 N N . ILE A 1 263 ? -14.263 18.854 12.216 1.00 91.31 263 ILE A N 1
ATOM 2083 C CA . ILE A 1 263 ? -12.979 19.577 12.258 1.00 91.31 263 ILE A CA 1
ATOM 2084 C C . ILE A 1 263 ? -12.173 19.157 13.492 1.00 91.31 263 ILE A C 1
ATOM 2086 O O . ILE A 1 263 ? -10.997 18.825 13.370 1.00 91.31 263 ILE A O 1
ATOM 2090 N N . TYR A 1 264 ? -12.823 19.110 14.658 1.00 92.56 264 TYR A N 1
ATOM 2091 C CA . TYR A 1 264 ? -12.193 18.688 15.908 1.00 92.56 264 TYR A CA 1
ATOM 2092 C C . TYR A 1 264 ? -11.652 17.249 15.835 1.00 92.56 264 TYR A C 1
ATOM 2094 O O . TYR A 1 264 ? -10.513 16.993 16.220 1.00 92.56 264 TYR A O 1
ATOM 2102 N N . LEU A 1 265 ? -12.437 16.310 15.295 1.00 92.06 265 LEU A N 1
ATOM 2103 C CA . LEU A 1 265 ? -12.010 14.917 15.131 1.00 92.06 265 LEU A CA 1
ATOM 2104 C C . LEU A 1 265 ? -10.824 14.779 14.178 1.00 92.06 265 LEU A C 1
ATOM 2106 O O . LEU A 1 265 ? -9.884 14.057 14.495 1.00 92.06 265 LEU A O 1
ATOM 2110 N N . LEU A 1 266 ? -10.851 15.463 13.032 1.00 92.31 266 LEU A N 1
ATOM 2111 C CA . LEU A 1 266 ? -9.773 15.385 12.045 1.00 92.31 266 LEU A CA 1
ATOM 2112 C C . LEU A 1 266 ? -8.448 15.931 12.596 1.00 92.31 266 LEU A C 1
ATOM 2114 O O . LEU A 1 266 ? -7.409 15.307 12.391 1.00 92.31 266 LEU A O 1
ATOM 2118 N N . ASP A 1 267 ? -8.484 17.032 13.350 1.00 94.25 267 ASP A N 1
ATOM 2119 C CA . ASP A 1 267 ? -7.295 17.598 14.004 1.00 94.25 267 ASP A CA 1
ATOM 2120 C C . ASP A 1 267 ? -6.699 16.635 15.050 1.00 94.25 267 ASP A C 1
ATOM 2122 O O . ASP A 1 267 ? -5.489 16.376 15.090 1.00 94.25 267 ASP A O 1
ATOM 2126 N N . HIS A 1 268 ? -7.561 16.011 15.859 1.00 93.81 268 HIS A N 1
ATOM 2127 C CA . HIS A 1 268 ? -7.134 15.026 16.851 1.00 93.81 268 HIS A CA 1
ATOM 2128 C C . HIS A 1 268 ? -6.660 13.702 16.242 1.00 93.81 268 HIS A C 1
ATOM 2130 O O . HIS A 1 268 ? -5.722 13.099 16.774 1.00 93.81 268 HIS A O 1
ATOM 2136 N N . LEU A 1 269 ? -7.250 13.257 15.131 1.00 93.12 269 LEU A N 1
ATOM 2137 C CA . LEU A 1 269 ? -6.776 12.096 14.377 1.00 93.12 269 LEU A CA 1
ATOM 2138 C C . LEU A 1 269 ? -5.378 12.349 13.816 1.00 93.12 269 LEU A C 1
ATOM 2140 O O . LEU A 1 269 ? -4.480 11.548 14.074 1.00 93.12 269 LEU A O 1
ATOM 2144 N N . ALA A 1 270 ? -5.167 13.493 13.159 1.00 94.06 270 ALA A N 1
ATOM 2145 C CA . ALA A 1 270 ? -3.867 13.876 12.610 1.00 94.06 270 ALA A CA 1
ATOM 2146 C C . ALA A 1 270 ? -2.795 14.000 13.707 1.00 94.06 270 ALA A C 1
ATOM 2148 O O . ALA A 1 270 ? -1.676 13.506 13.566 1.00 94.06 270 ALA A O 1
ATOM 2149 N N . THR A 1 271 ? -3.147 14.597 14.850 1.00 93.88 271 THR A N 1
ATOM 2150 C CA . THR A 1 271 ? -2.240 14.709 16.001 1.00 93.88 271 THR A CA 1
ATOM 2151 C C . THR A 1 271 ? -1.873 13.336 16.570 1.00 93.88 271 THR A C 1
ATOM 2153 O O . THR A 1 271 ? -0.715 13.096 16.922 1.00 93.88 271 THR A O 1
ATOM 2156 N N . THR A 1 272 ? -2.845 12.426 16.677 1.00 93.62 272 THR A N 1
ATOM 2157 C CA . THR A 1 272 ? -2.618 11.058 17.165 1.00 93.62 272 THR A CA 1
ATOM 2158 C C . THR A 1 272 ? -1.736 10.267 16.198 1.00 93.62 272 THR A C 1
ATOM 2160 O O . THR A 1 272 ? -0.774 9.636 16.634 1.00 93.62 272 THR A O 1
ATOM 2163 N N . GLU A 1 273 ? -2.006 10.350 14.894 1.00 94.00 273 GLU A N 1
ATOM 2164 C CA . GLU A 1 273 ? -1.202 9.715 13.845 1.00 94.00 273 GLU A CA 1
ATOM 2165 C C . GLU A 1 273 ? 0.247 10.220 13.869 1.00 94.00 273 GLU A C 1
ATOM 2167 O O . GLU A 1 273 ? 1.188 9.423 13.912 1.00 94.00 273 GLU A O 1
ATOM 2172 N N . TYR A 1 274 ? 0.439 11.540 13.956 1.00 94.38 274 TYR A N 1
ATOM 2173 C CA . TYR A 1 274 ? 1.767 12.134 14.074 1.00 94.38 274 TYR A CA 1
ATOM 2174 C C . TYR A 1 274 ? 2.507 11.624 15.318 1.00 94.38 274 TYR A C 1
ATOM 2176 O O . TYR A 1 274 ? 3.649 11.173 15.221 1.00 94.38 274 TYR A O 1
ATOM 2184 N N . ARG A 1 275 ? 1.855 11.611 16.487 1.00 93.88 275 ARG A N 1
ATOM 2185 C CA . ARG A 1 275 ? 2.468 11.120 17.735 1.00 93.88 275 ARG A CA 1
ATOM 2186 C C . ARG A 1 275 ? 2.876 9.652 17.648 1.00 93.88 275 ARG A C 1
ATOM 2188 O O . ARG A 1 275 ? 3.937 9.293 18.162 1.00 93.88 275 ARG A O 1
ATOM 2195 N N . LEU A 1 276 ? 2.078 8.814 16.990 1.00 92.50 276 LEU A N 1
ATOM 2196 C CA . LEU A 1 276 ? 2.441 7.417 16.749 1.00 92.50 276 LEU A CA 1
ATOM 2197 C C . LEU A 1 276 ? 3.648 7.296 15.820 1.00 92.50 276 LEU A C 1
ATOM 2199 O O . LEU A 1 276 ? 4.558 6.532 16.130 1.00 92.50 276 LEU A O 1
ATOM 2203 N N . SER A 1 277 ? 3.722 8.110 14.763 1.00 92.19 277 SER A N 1
ATOM 2204 C CA . SER A 1 277 ? 4.885 8.128 13.862 1.00 92.19 277 SER A CA 1
ATOM 2205 C C . SER A 1 277 ? 6.193 8.507 14.575 1.00 92.19 277 SER A C 1
ATOM 2207 O O . SER A 1 277 ? 7.262 8.022 14.216 1.00 92.19 277 SER A O 1
ATOM 2209 N N . THR A 1 278 ? 6.110 9.315 15.639 1.00 93.88 278 THR A N 1
ATOM 2210 C CA . THR A 1 278 ? 7.263 9.703 16.472 1.00 93.88 278 THR A CA 1
ATOM 2211 C C . THR A 1 278 ? 7.631 8.682 17.561 1.00 93.88 278 THR A C 1
ATOM 2213 O O . THR A 1 278 ? 8.513 8.951 18.373 1.00 93.88 278 THR A O 1
ATOM 2216 N N . GLY A 1 279 ? 6.969 7.520 17.609 1.00 90.25 279 GLY A N 1
ATOM 2217 C CA . GLY A 1 279 ? 7.215 6.481 18.619 1.00 90.25 279 GLY A CA 1
ATOM 2218 C C . GLY A 1 279 ? 6.462 6.688 19.939 1.00 90.25 279 GLY A C 1
ATOM 2219 O O . GLY A 1 279 ? 6.893 6.206 20.987 1.00 90.25 279 GLY A O 1
ATOM 2220 N N . GLY A 1 280 ? 5.346 7.422 19.920 1.00 90.94 280 GLY A N 1
ATOM 2221 C CA . GLY A 1 280 ? 4.490 7.608 21.090 1.00 90.94 280 GLY A CA 1
ATOM 2222 C C . GLY A 1 280 ? 3.855 6.301 21.586 1.00 90.94 280 GLY A C 1
ATOM 2223 O O . GLY A 1 280 ? 3.609 5.373 20.822 1.00 90.94 280 GLY A O 1
ATOM 2224 N N . SER A 1 281 ? 3.539 6.232 22.884 1.00 92.25 281 SER A N 1
ATOM 2225 C CA . SER A 1 281 ? 2.905 5.045 23.478 1.00 92.25 281 SER A CA 1
ATOM 2226 C C . SER A 1 281 ? 1.506 4.798 22.909 1.00 92.25 281 SER A C 1
ATOM 2228 O O . SER A 1 281 ? 0.597 5.601 23.134 1.00 92.25 281 SER A O 1
ATOM 2230 N N . GLU A 1 282 ? 1.301 3.645 22.267 1.00 89.94 282 GLU A N 1
ATOM 2231 C CA . GLU A 1 282 ? -0.002 3.271 21.705 1.00 89.94 282 GLU A CA 1
ATOM 2232 C C . GLU A 1 282 ? -1.136 3.279 22.732 1.00 89.94 282 GLU A C 1
ATOM 2234 O O . GLU A 1 282 ? -2.248 3.684 22.409 1.00 89.94 282 GLU A O 1
ATOM 2239 N N . LYS A 1 283 ? -0.876 2.855 23.976 1.00 90.12 283 LYS A N 1
ATOM 2240 C CA . LYS A 1 283 ? -1.906 2.805 25.027 1.00 90.12 283 LYS A CA 1
ATOM 2241 C C . LYS A 1 283 ? -2.449 4.199 25.338 1.00 90.12 283 LYS A C 1
ATOM 2243 O O . LYS A 1 283 ? -3.655 4.390 25.415 1.00 90.12 283 LYS A O 1
ATOM 2248 N N . ILE A 1 284 ? -1.553 5.178 25.475 1.00 92.62 284 ILE A N 1
ATOM 2249 C CA . ILE A 1 284 ? -1.929 6.567 25.764 1.00 92.62 284 ILE A CA 1
ATOM 2250 C C . ILE A 1 284 ? -2.625 7.188 24.553 1.00 92.62 284 ILE A C 1
ATOM 2252 O O . ILE A 1 284 ? -3.649 7.849 24.711 1.00 92.62 284 ILE A O 1
ATOM 2256 N N . GLN A 1 285 ? -2.097 6.956 23.348 1.00 93.25 285 GLN A N 1
ATOM 2257 C CA . GLN A 1 285 ? -2.689 7.484 22.119 1.00 93.25 285 GLN A CA 1
ATOM 2258 C C . GLN A 1 285 ? -4.086 6.906 21.853 1.00 93.25 285 GLN A C 1
ATOM 2260 O O . GLN A 1 285 ? -4.970 7.639 21.427 1.00 93.25 285 GLN A O 1
ATOM 2265 N N . MET A 1 286 ? -4.327 5.633 22.176 1.00 92.19 286 MET A N 1
ATOM 2266 C CA . MET A 1 286 ? -5.651 5.012 22.071 1.00 92.19 286 MET A CA 1
ATOM 2267 C C . MET A 1 286 ? -6.668 5.675 23.008 1.00 92.19 286 MET A C 1
ATOM 2269 O O . MET A 1 286 ? -7.772 6.009 22.584 1.00 92.19 286 MET A O 1
ATOM 2273 N N . SER A 1 287 ? -6.292 5.918 24.265 1.00 93.06 287 SER A N 1
ATOM 2274 C CA . SER A 1 287 ? -7.151 6.626 25.221 1.00 93.06 287 SER A CA 1
ATOM 2275 C C . SER A 1 287 ? -7.394 8.079 24.814 1.00 93.06 287 SER A C 1
ATOM 2277 O O . SER A 1 287 ? -8.508 8.578 24.961 1.00 93.06 287 SER A O 1
ATOM 2279 N N . ALA A 1 288 ? -6.373 8.755 24.278 1.00 93.06 288 ALA A N 1
ATOM 2280 C CA . ALA A 1 288 ? -6.497 10.116 23.764 1.00 93.06 288 ALA A CA 1
ATOM 2281 C C . ALA A 1 288 ? -7.451 10.184 22.562 1.00 93.06 288 ALA A C 1
ATOM 2283 O O . ALA A 1 288 ? -8.306 11.067 22.512 1.00 93.06 288 ALA A O 1
ATOM 2284 N N . LEU A 1 289 ? -7.349 9.219 21.643 1.00 93.31 289 LEU A N 1
ATOM 2285 C CA . LEU A 1 289 ? -8.257 9.071 20.511 1.00 93.31 289 LEU A CA 1
ATOM 2286 C C . LEU A 1 289 ? -9.700 8.882 20.989 1.00 93.31 289 LEU A C 1
ATOM 2288 O O . LEU A 1 289 ? -10.584 9.628 20.580 1.00 93.31 289 LEU A O 1
ATOM 2292 N N . LEU A 1 290 ? -9.937 7.939 21.904 1.00 93.12 290 LEU A N 1
ATOM 2293 C CA . LEU A 1 290 ? -11.272 7.691 22.450 1.00 93.12 290 LEU A CA 1
ATOM 2294 C C . LEU A 1 290 ? -11.847 8.934 23.152 1.00 93.12 290 LEU A C 1
ATOM 2296 O O . LEU A 1 290 ? -13.021 9.256 22.976 1.00 93.12 290 LEU A O 1
ATOM 2300 N N . GLY A 1 291 ? -11.019 9.664 23.903 1.00 92.75 291 GLY A N 1
ATOM 2301 C CA . GLY A 1 291 ? -11.410 10.928 24.528 1.00 92.75 291 GLY A CA 1
ATOM 2302 C C . GLY A 1 291 ? -11.822 11.991 23.506 1.00 92.75 291 GLY A C 1
ATOM 2303 O O . GLY A 1 291 ? -12.834 12.662 23.697 1.00 92.75 291 GLY A O 1
ATOM 2304 N N . ALA A 1 292 ? -11.101 12.100 22.385 1.00 92.69 292 ALA A N 1
ATOM 2305 C CA . ALA A 1 292 ? -11.462 13.015 21.302 1.00 92.69 292 ALA A CA 1
ATOM 2306 C C . ALA A 1 292 ? -12.837 12.678 20.698 1.00 92.69 292 ALA A C 1
ATOM 2308 O O . ALA A 1 292 ? -13.632 13.582 20.445 1.00 92.69 292 ALA A O 1
ATOM 2309 N N . PHE A 1 293 ? -13.160 11.390 20.540 1.00 91.50 293 PHE A N 1
ATOM 2310 C CA . PHE A 1 293 ? -14.485 10.958 20.085 1.00 91.50 293 PHE A CA 1
ATOM 2311 C C . PHE A 1 293 ? -15.602 11.336 21.058 1.00 91.50 293 PHE A C 1
ATOM 2313 O O . PHE A 1 293 ? -16.627 11.864 20.627 1.00 91.50 293 PHE A O 1
ATOM 2320 N N . LYS A 1 294 ? -15.401 11.147 22.366 1.00 91.12 294 LYS A N 1
ATOM 2321 C CA . LYS A 1 294 ? -16.401 11.538 23.374 1.00 91.12 294 LYS A CA 1
ATOM 2322 C C . LYS A 1 294 ? -16.616 13.049 23.418 1.00 91.12 294 LYS A C 1
ATOM 2324 O O . LYS A 1 294 ? -17.757 13.501 23.359 1.00 91.12 294 LYS A O 1
ATOM 2329 N N . ASN A 1 295 ? -15.538 13.829 23.374 1.00 90.50 295 ASN A N 1
ATOM 2330 C CA . ASN A 1 295 ? -15.629 15.286 23.288 1.00 90.50 295 ASN A CA 1
ATOM 2331 C C . ASN A 1 295 ? -16.351 15.744 22.009 1.00 90.50 295 ASN A C 1
ATOM 2333 O O . ASN A 1 295 ? -17.144 16.681 22.046 1.00 90.50 295 ASN A O 1
ATOM 2337 N N . ALA A 1 296 ? -16.126 15.078 20.872 1.00 89.19 296 ALA A N 1
ATOM 2338 C CA . ALA A 1 296 ? -16.803 15.407 19.619 1.00 89.19 296 ALA A CA 1
ATOM 2339 C C . ALA A 1 296 ? -18.322 15.161 19.677 1.00 89.19 296 ALA A C 1
ATOM 2341 O O . ALA A 1 296 ? -19.100 15.945 19.122 1.00 89.19 296 ALA A O 1
ATOM 2342 N N . VAL A 1 297 ? -18.762 14.110 20.373 1.00 87.69 297 VAL A N 1
ATOM 2343 C CA . VAL A 1 297 ? -20.190 13.834 20.612 1.00 87.69 297 VAL A CA 1
ATOM 2344 C C . VAL A 1 297 ? -20.815 14.916 21.500 1.00 87.69 297 VAL A C 1
ATOM 2346 O O . VAL A 1 297 ? -21.903 15.415 21.197 1.00 87.69 297 VAL A O 1
ATOM 2349 N N . GLU A 1 298 ? -20.110 15.362 22.542 1.00 86.00 298 GLU A N 1
ATOM 2350 C CA . GLU A 1 298 ? -20.559 16.482 23.381 1.00 86.00 298 GLU A CA 1
ATOM 2351 C C . GLU A 1 298 ? -20.656 17.795 22.593 1.00 86.00 298 GLU A C 1
ATOM 2353 O O . GLU A 1 298 ? -21.646 18.517 22.710 1.00 86.00 298 GLU A O 1
ATOM 2358 N N . LEU A 1 299 ? -19.672 18.082 21.734 1.00 83.06 299 LEU A N 1
ATOM 2359 C CA . LEU A 1 299 ? -19.677 19.245 20.839 1.00 83.06 299 LEU A CA 1
ATOM 2360 C C . LEU A 1 299 ? -20.811 19.195 19.810 1.00 83.06 299 LEU A C 1
ATOM 2362 O O . LEU A 1 299 ? -21.287 20.235 19.373 1.00 83.06 299 LEU A O 1
ATOM 2366 N N . THR A 1 300 ? -21.249 17.996 19.427 1.00 78.69 300 THR A N 1
ATOM 2367 C CA . THR A 1 300 ? -22.396 17.801 18.531 1.00 78.69 300 THR A CA 1
ATOM 2368 C C . THR A 1 300 ? -23.724 18.026 19.256 1.00 78.69 300 THR A C 1
ATOM 2370 O O . THR A 1 300 ? -24.715 18.374 18.616 1.00 78.69 300 THR A O 1
ATOM 2373 N N . SER A 1 301 ? -23.754 17.834 20.574 1.00 71.44 301 SER A N 1
ATOM 2374 C CA . SER A 1 301 ? -24.950 18.000 21.409 1.00 71.44 301 SER A CA 1
ATOM 2375 C C . SER A 1 301 ? -25.182 19.450 21.852 1.00 71.44 301 SER A C 1
ATOM 2377 O O . SER A 1 301 ? -26.285 19.780 22.287 1.00 71.44 301 SER A O 1
ATOM 2379 N N . ARG A 1 302 ? -24.156 20.302 21.742 1.00 56.94 302 ARG A N 1
ATOM 2380 C CA . ARG A 1 302 ? -24.236 21.759 21.926 1.00 56.94 302 ARG A CA 1
ATOM 2381 C C . ARG A 1 302 ? -24.652 22.464 20.632 1.00 56.94 302 ARG A C 1
ATOM 2383 O O . ARG A 1 302 ? -25.208 23.572 20.766 1.00 56.94 302 ARG A O 1
#

Radius of gyration: 27.65 Å; Cα contacts (8 Å, |Δi|>4): 269; chains: 1; bounding box: 97×45×71 Å

Secondary structure (DSSP, 8-state):
-----------PPP--------------TT---TTS-HHHHT---SSTTS-S-HHHHHHHHHHHHTT---EEEEESSTTSSHHHHHHHHHHHHH-TTGGGT-----TTT---HHIIIIIIHHHHTT----PPEEEEE-PPPPHHHHHHHHHHHHHHHT--B-HHHHHHHHHHHTT-HHHHHHHHHHHHHH-SSB-HHHHHHHHTPPPHHHHHHHHHHHHHS-HHHHHHHHHHHHHHHT--HHHHHHHHHHHHHHS---HHHHHHHHHHHHHHHHHHHTT--HHHHHHHHHHHHHHHHHHHH-

Nearest PDB structures (foldseek):
  8umt-assembly1_C  TM=9.252E-01  e=4.607E-19  Homo sapiens
  6vvo-assembly1_C  TM=9.133E-01  e=6.356E-19  Homo sapiens
  8ui9-assembly1_C  TM=8.654E-01  e=3.189E-19  Homo sapiens
  2chq-assembly1_A  TM=8.759E-01  e=9.104E-16  Archaeoglobus fulgidus
  1iqp-assembly1_C  TM=8.168E-01  e=1.249E-13  Pyrococcus furiosus

InterPro domains:
  IPR008921 DNA polymerase III, clamp loader complex, gamma/delta/delta subunit, C-terminal [SSF48019] (206-298)
  IPR013748 Replication factor C, C-terminal [PF08542] (206-292)
  IPR027417 P-loop containing nucleoside triphosphate hydrolase [G3DSA:3.40.50.300] (29-137)
  IPR027417 P-loop containing nucleoside triphosphate hydrolase [SSF52540] (35-199)
  IPR047854 Replication factor C, lid domain [cd18140] (141-203)
  IPR050238 DNA Replication and Repair Clamp Loader Complex [PTHR11669] (36-128)